Protein AF-A0A443SW50-F1 (afdb_monomer)

InterPro domains:
  IPR003121 SWIB/MDM2 domain [PF02201] (162-217)
  IPR003121 SWIB/MDM2 domain [PS51925] (159-217)
  IPR014876 DEK, C-terminal [PF08766] (12-61)
  IPR014876 DEK, C-terminal [PS51998] (7-62)
  IPR019835 SWIB domain [SM00151] (160-217)
  IPR036885 SWIB/MDM2 domain superfamily [G3DSA:1.10.245.10] (154-217)
  IPR036885 SWIB/MDM2 domain superfamily [SSF47592] (157-217)

Mean predicted aligned error: 22.28 Å

pLDDT: mean 70.69, std 21.78, range [31.55, 95.12]

Secondary structure (DSSP, 8-state):
---------HHHHHHHHHHHHHHS-TTT--HHHHHHHHHHHHTS--TTTHHHHHHHHHHHHHHHHHHHHTT---------------------------HHHHHHHHHHHHHHHHHHHHHTTSS-----------------------------------GGG-EEEPPHHHHHHHS-SEEEHHHHHHHHHHHHHHTT-B-SS-TT-B---HHHHHHH-

Foldseek 3Di:
DDDPDPPPDPVVLLVQLVVCVVPDDPVPDALVVSQVVVCVVVVDRCPVCSVVSRVSNVVVVVVVVVVVVVPDPDDDDDDDDDPPPPPDDDPPDPDPPDPVVVVVVVVVVVVVVVVVVVVVVVPDDDDDDDDDDDDDDDDDDDDDDDDDDDPPPPPPPPLQQDWDADDPLLCVQVVHGIGGPVVSVVSVVVVQVVVVQADPVDNVDGNDDPSVVVVPD

Solvent-accessible surface area (backbone atoms only — not comparable to full-atom values): 14442 Å² total; per-residue (Å²): 134,83,84,76,79,81,73,87,49,70,68,58,53,53,52,51,51,55,56,52,61,71,81,47,59,78,94,70,65,42,62,67,53,54,49,53,51,50,25,66,76,67,73,44,90,54,73,88,45,48,66,58,52,34,56,51,49,54,49,50,54,54,53,51,53,58,66,59,61,77,77,64,91,72,89,84,89,79,91,76,92,76,84,79,81,76,78,82,71,84,87,82,79,80,77,77,91,43,74,69,57,59,51,52,52,52,53,53,54,53,50,52,52,54,50,55,64,60,49,68,81,75,67,88,85,88,82,90,88,89,82,90,79,89,87,89,84,90,88,80,91,79,89,78,90,80,82,90,70,87,78,65,78,78,71,79,79,54,78,72,74,42,68,39,80,51,54,72,63,52,17,67,73,74,73,48,62,64,48,25,64,63,59,54,53,49,52,52,52,53,48,40,58,75,71,60,29,48,37,92,90,45,78,89,43,65,58,72,49,80,69,55,32,67,66,76,101

Radius of gyration: 34.64 Å; Cα contacts (8 Å, |Δi|>4): 83; chains: 1; bounding box: 79×64×106 Å

Nearest PDB structures (foldseek):
  1v31-assembly1_A  TM=8.744E-01  e=9.225E-03  Arabidopsis thaliana
  7y8r-assembly1_P  TM=8.825E-01  e=2.929E-02  Homo sapiens
  6ltj-assembly1_P  TM=8.930E-01  e=4.306E-02  Homo sapiens
  6k15-assembly1_I  TM=8.862E-01  e=1.555E-01  Saccharomyces cerevisiae S288C

Structure (mmCIF, N/CA/C/O backbone):
data_AF-A0A443SW50-F1
#
_entry.id   AF-A0A443SW50-F1
#
loop_
_atom_site.group_PDB
_atom_site.id
_atom_site.type_symbol
_atom_site.label_atom_id
_atom_site.label_alt_id
_atom_site.label_comp_id
_atom_site.label_asym_id
_atom_site.label_entity_id
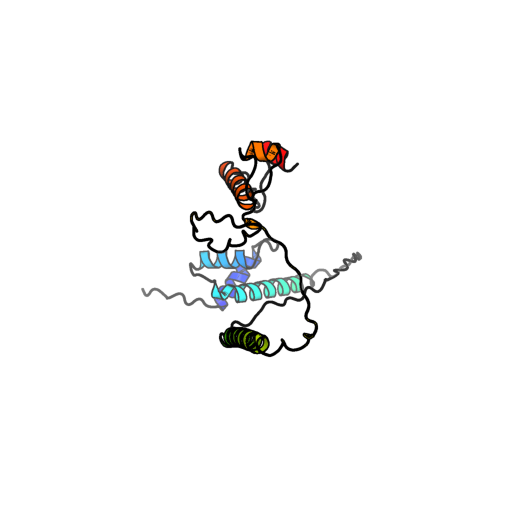_atom_site.label_seq_id
_atom_site.pdbx_PDB_ins_code
_atom_site.Cartn_x
_atom_site.Cartn_y
_atom_site.Cartn_z
_atom_site.occupancy
_atom_site.B_iso_or_equiv
_atom_site.auth_seq_id
_atom_site.auth_comp_id
_atom_site.auth_asym_id
_atom_site.auth_atom_id
_atom_site.pdbx_PDB_model_num
ATOM 1 N N . MET A 1 1 ? 13.356 -18.456 -42.673 1.00 34.97 1 MET A N 1
ATOM 2 C CA . MET A 1 1 ? 14.130 -17.551 -41.798 1.00 34.97 1 MET A CA 1
ATOM 3 C C . MET A 1 1 ? 13.832 -17.981 -40.372 1.00 34.97 1 MET A C 1
ATOM 5 O O . MET A 1 1 ? 12.696 -17.845 -39.943 1.00 34.97 1 MET A O 1
ATOM 9 N N . ALA A 1 2 ? 14.767 -18.689 -39.738 1.00 34.56 2 ALA A N 1
ATOM 10 C CA . ALA A 1 2 ? 14.547 -19.351 -38.455 1.00 34.56 2 ALA A CA 1
ATOM 11 C C . ALA A 1 2 ? 14.434 -18.313 -37.330 1.00 34.56 2 ALA A C 1
ATOM 13 O O . ALA A 1 2 ? 15.294 -17.444 -37.212 1.00 34.56 2 ALA A O 1
ATOM 14 N N . ALA A 1 3 ? 13.371 -18.405 -36.531 1.00 42.16 3 ALA A N 1
ATOM 15 C CA . ALA A 1 3 ? 13.217 -17.631 -35.310 1.00 42.16 3 ALA A CA 1
ATOM 16 C C . ALA A 1 3 ? 14.296 -18.080 -34.316 1.00 42.16 3 ALA A C 1
ATOM 18 O O . ALA A 1 3 ? 14.255 -19.204 -33.811 1.00 42.16 3 ALA A O 1
ATOM 19 N N . ALA A 1 4 ? 15.290 -17.220 -34.095 1.00 47.81 4 ALA A N 1
ATOM 20 C CA . ALA A 1 4 ? 16.281 -17.406 -33.052 1.00 47.81 4 ALA A CA 1
ATOM 21 C C . ALA A 1 4 ? 15.548 -17.408 -31.707 1.00 47.81 4 ALA A C 1
ATOM 23 O O . ALA A 1 4 ? 14.947 -16.411 -31.310 1.00 47.81 4 ALA A O 1
ATOM 24 N N . ARG A 1 5 ? 15.556 -18.558 -31.032 1.00 52.44 5 ARG A N 1
ATOM 25 C CA . ARG A 1 5 ? 15.215 -18.637 -29.615 1.00 52.44 5 ARG A CA 1
ATOM 26 C C . ARG A 1 5 ? 16.206 -17.736 -28.881 1.00 52.44 5 ARG A C 1
ATOM 28 O O . ARG A 1 5 ? 17.401 -18.006 -28.906 1.00 52.44 5 ARG A O 1
ATOM 35 N N . SER A 1 6 ? 15.707 -16.654 -28.298 1.00 60.84 6 SER A N 1
ATOM 36 C CA . SER A 1 6 ? 16.460 -15.750 -27.438 1.00 60.84 6 SER A CA 1
ATOM 37 C C . SER A 1 6 ? 16.820 -16.485 -26.148 1.00 60.84 6 SER A C 1
ATOM 39 O O . SER A 1 6 ? 16.080 -16.458 -25.164 1.00 60.84 6 SER A O 1
ATOM 41 N N . GLU A 1 7 ? 17.931 -17.211 -26.172 1.00 66.50 7 GLU A N 1
ATOM 42 C CA . GLU A 1 7 ? 18.613 -17.610 -24.949 1.00 66.50 7 GLU A CA 1
ATOM 43 C C . GLU A 1 7 ? 19.127 -16.330 -24.293 1.00 66.50 7 GLU A C 1
ATOM 45 O O . GLU A 1 7 ? 19.892 -15.572 -24.885 1.00 66.50 7 GLU A O 1
ATOM 50 N N . VAL A 1 8 ? 18.624 -16.044 -23.096 1.00 66.50 8 VAL A N 1
ATOM 51 C CA . VAL A 1 8 ? 18.979 -14.842 -22.349 1.00 66.50 8 VAL A CA 1
ATOM 52 C C . VAL A 1 8 ? 20.446 -14.950 -21.936 1.00 66.50 8 VAL A C 1
ATOM 54 O O . VAL A 1 8 ? 20.793 -15.699 -21.020 1.00 66.50 8 VAL A O 1
ATOM 57 N N . ASN A 1 9 ? 21.317 -14.211 -22.619 1.00 77.19 9 ASN A N 1
ATOM 58 C CA . ASN A 1 9 ? 22.742 -14.191 -22.319 1.00 77.19 9 ASN A CA 1
ATOM 59 C C . ASN A 1 9 ? 23.015 -13.245 -21.144 1.00 77.19 9 ASN A C 1
ATOM 61 O O . ASN A 1 9 ? 22.619 -12.080 -21.153 1.00 77.19 9 ASN A O 1
ATOM 65 N N . LEU A 1 10 ? 23.725 -13.732 -20.123 1.00 76.38 10 LEU A N 1
ATOM 66 C CA . LEU A 1 10 ? 24.047 -12.942 -18.927 1.00 76.38 10 LEU A CA 1
ATOM 67 C C . LEU A 1 10 ? 24.866 -11.685 -19.270 1.00 76.38 10 LEU A C 1
ATOM 69 O O . LEU A 1 10 ? 24.652 -10.625 -18.694 1.00 76.38 10 LEU A O 1
ATOM 73 N N . THR A 1 11 ? 25.749 -11.798 -20.259 1.00 82.62 11 THR A N 1
ATOM 74 C CA . THR A 1 11 ? 26.568 -10.697 -20.780 1.00 82.62 11 THR A CA 1
ATOM 75 C C . THR A 1 11 ? 25.734 -9.613 -21.464 1.00 82.62 11 THR A C 1
ATOM 77 O O . THR A 1 11 ? 26.063 -8.434 -21.373 1.00 82.62 11 THR A O 1
ATOM 80 N N . GLU A 1 12 ? 24.641 -9.994 -22.125 1.00 84.12 12 GLU A N 1
ATOM 81 C CA . GLU A 1 12 ? 23.710 -9.061 -22.765 1.00 84.12 12 GLU A CA 1
ATOM 82 C C . GLU A 1 12 ? 22.914 -8.283 -21.709 1.00 84.12 12 GLU A C 1
ATOM 84 O O . GLU A 1 12 ? 22.780 -7.064 -21.809 1.00 84.12 12 GLU A O 1
ATOM 89 N N . ILE A 1 13 ? 22.493 -8.958 -20.631 1.00 84.25 13 ILE A N 1
ATOM 90 C CA . ILE A 1 13 ? 21.886 -8.304 -19.463 1.00 84.25 13 ILE A CA 1
ATOM 91 C C . ILE A 1 13 ? 22.865 -7.299 -18.837 1.00 84.25 13 ILE A C 1
ATOM 93 O O . ILE A 1 13 ? 22.483 -6.168 -18.551 1.00 84.25 13 ILE A O 1
ATOM 97 N N . GLU A 1 14 ? 24.129 -7.680 -18.640 1.00 84.31 14 GLU A N 1
ATOM 98 C CA . GLU A 1 14 ? 25.156 -6.799 -18.067 1.00 84.31 14 GLU A CA 1
ATOM 99 C C . GLU A 1 14 ? 25.400 -5.543 -18.912 1.00 84.31 14 GLU A C 1
ATOM 101 O O . GLU A 1 14 ? 25.499 -4.441 -18.368 1.00 84.31 14 GLU A O 1
ATOM 106 N N . GLN A 1 15 ? 25.476 -5.687 -20.237 1.00 86.44 15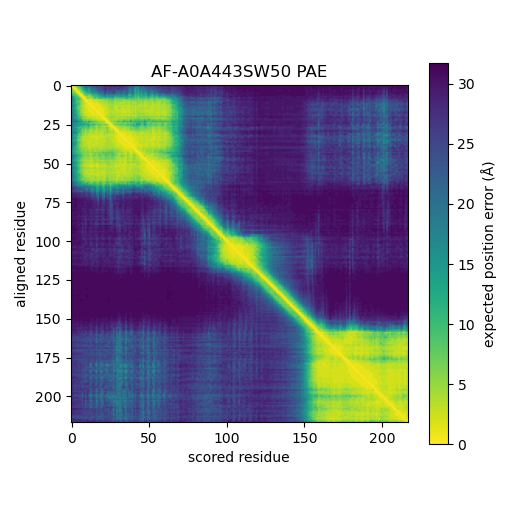 GLN A N 1
ATOM 107 C CA . GLN A 1 15 ? 25.651 -4.556 -21.151 1.00 86.44 15 GLN A CA 1
ATOM 108 C C . GLN A 1 15 ? 24.455 -3.604 -21.102 1.00 86.44 15 GLN A C 1
ATOM 110 O O . GLN A 1 15 ? 24.642 -2.395 -20.973 1.00 86.44 15 GLN A O 1
ATOM 115 N N . ARG A 1 16 ? 23.232 -4.142 -21.107 1.00 85.06 16 ARG A N 1
ATOM 116 C CA . ARG A 1 16 ? 22.012 -3.334 -21.017 1.00 85.06 16 ARG A CA 1
ATOM 117 C C . ARG A 1 16 ? 21.863 -2.626 -19.678 1.00 85.06 16 ARG A C 1
ATOM 119 O O . ARG A 1 16 ? 21.471 -1.465 -19.654 1.00 85.06 16 ARG A O 1
ATOM 126 N N . ILE A 1 17 ? 22.246 -3.264 -18.571 1.00 87.19 17 ILE A N 1
ATOM 127 C CA . ILE A 1 17 ? 22.294 -2.597 -17.260 1.00 87.19 17 ILE A CA 1
ATOM 128 C C . ILE A 1 17 ? 23.253 -1.403 -17.307 1.00 87.19 17 ILE A C 1
ATOM 130 O O . ILE A 1 17 ? 22.897 -0.327 -16.838 1.00 87.19 17 ILE A O 1
ATOM 134 N N . LYS A 1 18 ? 24.441 -1.560 -17.904 1.00 86.25 18 LYS A N 1
ATOM 135 C CA . LYS A 1 18 ? 25.406 -0.458 -18.051 1.00 86.25 18 LYS A CA 1
ATOM 136 C C . LYS A 1 18 ? 24.875 0.680 -18.922 1.00 86.25 18 LYS A C 1
ATOM 138 O O . LYS A 1 18 ? 25.157 1.831 -18.620 1.00 86.25 18 LYS A O 1
ATOM 143 N N . GLU A 1 19 ? 24.137 0.383 -19.987 1.00 86.69 19 GLU A N 1
ATOM 144 C CA . GLU A 1 19 ? 23.484 1.406 -20.818 1.00 86.69 19 GLU A CA 1
ATOM 145 C C . GLU A 1 19 ? 22.403 2.158 -20.032 1.00 86.69 19 GLU A C 1
ATOM 147 O O . GLU A 1 19 ? 22.428 3.384 -19.984 1.00 86.69 19 GLU A O 1
ATOM 152 N N . ILE A 1 20 ? 21.518 1.438 -19.336 1.00 84.94 20 ILE A N 1
ATOM 153 C CA . ILE A 1 20 ? 20.441 2.038 -18.535 1.00 84.94 20 ILE A CA 1
ATOM 154 C C . ILE A 1 20 ? 21.014 2.911 -17.413 1.00 84.94 20 ILE A C 1
ATOM 156 O O . ILE A 1 20 ? 20.512 4.003 -17.174 1.00 84.94 20 ILE A O 1
ATOM 160 N N . LEU A 1 21 ? 22.075 2.462 -16.737 1.00 84.12 21 LEU A N 1
ATOM 161 C CA . LEU A 1 21 ? 22.689 3.204 -15.631 1.00 84.12 21 LEU A CA 1
ATOM 162 C C . LEU A 1 21 ? 23.497 4.437 -16.073 1.00 84.12 21 LEU A C 1
ATOM 164 O O . LEU A 1 21 ? 23.785 5.274 -15.225 1.00 84.12 21 LEU A O 1
ATOM 168 N N . LYS A 1 22 ? 23.852 4.579 -17.359 1.00 82.75 22 LYS A N 1
ATOM 169 C CA . LYS A 1 22 ? 24.524 5.790 -17.874 1.00 82.75 22 LYS A CA 1
ATOM 170 C C . LYS A 1 22 ? 23.573 6.977 -18.006 1.00 82.75 22 LYS A C 1
ATOM 172 O O . LYS A 1 22 ? 23.960 8.096 -17.690 1.00 82.75 22 LYS A O 1
ATOM 177 N N . ASP A 1 23 ? 22.350 6.724 -18.464 1.00 77.06 23 ASP A N 1
ATOM 178 C CA . ASP A 1 23 ? 21.374 7.780 -18.762 1.00 77.06 23 ASP A CA 1
ATOM 179 C C . ASP A 1 23 ? 20.368 8.004 -17.622 1.00 77.06 23 ASP A C 1
ATOM 181 O O . ASP A 1 23 ? 19.625 8.989 -17.619 1.00 77.06 23 ASP A O 1
ATOM 185 N N . ALA A 1 24 ? 20.299 7.085 -16.657 1.00 78.19 24 ALA A N 1
ATOM 186 C CA . ALA A 1 24 ? 19.271 7.099 -15.629 1.00 78.19 24 ALA A CA 1
ATOM 187 C C . ALA A 1 24 ? 19.715 7.774 -14.320 1.00 78.19 24 ALA A C 1
ATOM 189 O O . ALA A 1 24 ? 20.872 7.752 -13.911 1.00 78.19 24 ALA A O 1
ATOM 190 N N . ASN A 1 25 ? 18.744 8.375 -13.631 1.00 80.12 25 ASN A N 1
ATOM 191 C CA . ASN A 1 25 ? 18.961 9.109 -12.390 1.00 80.12 25 ASN A CA 1
ATOM 192 C C . ASN A 1 25 ? 19.222 8.146 -11.209 1.00 80.12 25 ASN A C 1
ATOM 194 O O . ASN A 1 25 ? 18.368 7.312 -10.882 1.00 80.12 25 ASN A O 1
ATOM 198 N N . LEU A 1 26 ? 20.385 8.288 -10.560 1.00 75.81 26 LEU A N 1
ATOM 199 C CA . LEU A 1 26 ? 20.892 7.401 -9.502 1.00 75.81 26 LEU A CA 1
ATOM 200 C C . LEU A 1 26 ? 19.958 7.300 -8.280 1.00 75.81 26 LEU A C 1
ATOM 202 O O . LEU A 1 26 ? 19.827 6.233 -7.690 1.00 75.81 26 LEU A O 1
ATOM 206 N N . GLU A 1 27 ? 19.212 8.362 -7.957 1.00 73.88 27 GLU A N 1
ATOM 207 C CA . GLU A 1 27 ? 18.259 8.368 -6.834 1.00 73.88 27 GLU A CA 1
ATOM 208 C C . GLU A 1 27 ? 17.001 7.525 -7.111 1.00 73.88 27 GLU A C 1
ATOM 210 O O . GLU A 1 27 ? 16.282 7.124 -6.195 1.00 73.88 27 GLU A O 1
ATOM 215 N N . THR A 1 28 ? 16.715 7.238 -8.385 1.00 77.00 28 THR A N 1
ATOM 216 C CA . THR A 1 28 ? 15.480 6.556 -8.821 1.00 77.00 28 THR A CA 1
ATOM 217 C C . THR A 1 28 ? 15.720 5.161 -9.413 1.00 77.00 28 THR A C 1
ATOM 219 O O . THR A 1 28 ? 14.781 4.369 -9.580 1.00 77.00 28 THR A O 1
ATOM 222 N N . THR A 1 29 ? 16.975 4.819 -9.711 1.00 81.56 29 THR A N 1
ATOM 223 C CA . THR A 1 29 ? 17.386 3.556 -10.341 1.00 81.56 29 THR A CA 1
ATOM 224 C C . THR A 1 29 ? 17.556 2.443 -9.314 1.00 81.56 29 THR A C 1
ATOM 226 O O . THR A 1 29 ? 18.642 2.029 -8.933 1.00 81.56 29 THR A O 1
ATOM 229 N N . THR A 1 30 ? 16.433 1.889 -8.868 1.00 84.56 30 THR A N 1
ATOM 230 C CA . THR A 1 30 ? 16.447 0.681 -8.033 1.00 84.56 30 THR A CA 1
ATOM 231 C C . THR A 1 30 ? 16.592 -0.583 -8.886 1.00 84.56 30 THR A C 1
ATOM 233 O O . THR A 1 30 ? 16.101 -0.653 -10.013 1.00 84.56 30 THR A O 1
ATOM 236 N N . ALA A 1 31 ? 17.132 -1.668 -8.320 1.00 85.19 31 ALA A N 1
ATOM 237 C CA . ALA A 1 31 ? 17.203 -2.967 -9.009 1.00 85.19 31 ALA A CA 1
ATOM 238 C C . ALA A 1 31 ? 15.842 -3.457 -9.552 1.00 85.19 31 ALA A C 1
ATOM 240 O O . ALA A 1 31 ? 15.766 -4.219 -10.515 1.00 85.19 31 ALA A O 1
ATOM 241 N N . LYS A 1 32 ? 14.738 -2.997 -8.948 1.00 86.56 32 LYS A N 1
ATOM 242 C CA . LYS A 1 32 ? 13.373 -3.307 -9.378 1.00 86.56 32 LYS A CA 1
ATOM 243 C C . LYS A 1 32 ? 12.959 -2.546 -10.639 1.00 86.56 32 LYS A C 1
ATOM 245 O O . LYS A 1 32 ? 12.247 -3.125 -11.456 1.00 86.56 32 LYS A O 1
ATOM 250 N N . THR A 1 33 ? 13.338 -1.276 -10.779 1.00 88.31 33 THR A N 1
ATOM 251 C CA . THR A 1 33 ? 13.006 -0.476 -11.969 1.00 88.31 33 THR A CA 1
ATOM 252 C C . THR A 1 33 ? 13.832 -0.936 -13.162 1.00 88.31 33 THR A C 1
ATOM 254 O O . THR A 1 33 ? 13.254 -1.194 -14.213 1.00 88.31 33 THR A O 1
ATOM 257 N N . VAL A 1 34 ? 15.127 -1.199 -12.956 1.00 88.12 34 VAL A N 1
ATOM 258 C CA . VAL A 1 34 ? 16.025 -1.731 -13.995 1.00 88.12 34 VAL A CA 1
ATOM 259 C C . VAL A 1 34 ? 15.564 -3.106 -14.487 1.00 88.12 34 VAL A C 1
ATOM 261 O O . VAL A 1 34 ? 15.426 -3.311 -15.687 1.00 88.12 34 VAL A O 1
ATOM 264 N N . ARG A 1 35 ? 15.217 -4.040 -13.586 1.00 88.38 35 ARG A N 1
ATOM 265 C CA . ARG A 1 35 ? 14.685 -5.354 -13.993 1.00 88.38 35 ARG A CA 1
ATOM 266 C C . ARG A 1 35 ? 13.413 -5.225 -14.834 1.00 88.38 35 ARG A C 1
ATOM 268 O O . ARG A 1 35 ? 13.309 -5.877 -15.863 1.00 88.38 35 ARG A O 1
ATOM 275 N N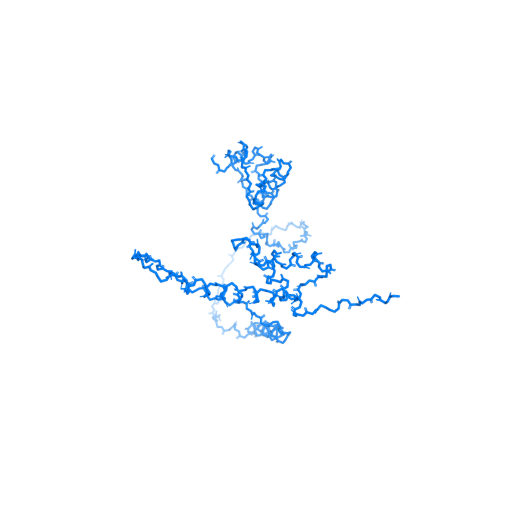 . LYS A 1 36 ? 12.458 -4.393 -14.408 1.00 88.81 36 LYS A N 1
ATOM 276 C CA . LYS A 1 36 ? 11.202 -4.190 -15.148 1.00 88.81 36 LYS A CA 1
ATOM 277 C C . LYS A 1 36 ? 11.435 -3.590 -16.530 1.00 88.81 36 LYS A C 1
ATOM 279 O O . LYS A 1 36 ? 10.737 -3.952 -17.467 1.00 88.81 36 LYS A O 1
ATOM 284 N N . GLN A 1 37 ? 12.389 -2.673 -16.647 1.00 87.69 37 GLN A N 1
ATOM 285 C CA . GLN A 1 37 ? 12.748 -2.072 -17.924 1.00 87.69 37 GLN A CA 1
ATOM 286 C C . GLN A 1 37 ? 13.365 -3.112 -18.870 1.00 87.69 37 GLN A C 1
ATOM 288 O O . GLN A 1 37 ? 12.934 -3.219 -20.014 1.00 87.69 37 GLN A O 1
ATOM 293 N N . LEU A 1 38 ? 14.252 -3.971 -18.359 1.00 87.44 38 LEU A N 1
ATOM 294 C CA . LEU A 1 38 ? 14.817 -5.094 -19.116 1.00 87.44 38 LEU A CA 1
ATOM 295 C C . LEU A 1 38 ? 13.761 -6.135 -19.528 1.00 87.44 38 LEU A C 1
ATOM 297 O O . LEU A 1 38 ? 13.834 -6.668 -20.631 1.00 87.44 38 LEU A O 1
ATOM 301 N N . GLU A 1 39 ? 12.766 -6.412 -18.677 1.00 88.44 39 GLU A N 1
ATOM 302 C CA . GLU A 1 39 ? 11.646 -7.317 -19.002 1.00 88.44 39 GLU A CA 1
ATOM 303 C C . GLU A 1 39 ? 10.802 -6.776 -20.167 1.00 88.44 39 GLU A C 1
ATOM 305 O O . GLU A 1 39 ? 10.372 -7.548 -21.021 1.00 88.44 39 GLU A O 1
ATOM 310 N N . ILE A 1 40 ? 10.602 -5.455 -20.234 1.00 87.62 40 ILE A N 1
ATOM 311 C CA . ILE A 1 40 ? 9.877 -4.794 -21.330 1.00 87.62 40 ILE A CA 1
ATOM 312 C C . ILE A 1 40 ? 10.698 -4.818 -22.624 1.00 87.62 40 ILE A C 1
ATOM 314 O O . ILE A 1 40 ? 10.156 -5.095 -23.691 1.00 87.62 40 ILE A O 1
ATOM 318 N N . GLU A 1 41 ? 11.997 -4.530 -22.544 1.00 83.62 41 GLU A N 1
ATOM 319 C CA . GLU A 1 41 ? 12.875 -4.472 -23.719 1.00 83.62 41 GLU A CA 1
ATOM 320 C C . GLU A 1 41 ? 13.117 -5.852 -24.341 1.00 83.62 41 GLU A C 1
ATOM 322 O O . GLU A 1 41 ? 13.110 -5.989 -25.565 1.00 83.62 41 GLU A O 1
ATOM 327 N N . LEU A 1 42 ? 13.300 -6.881 -23.509 1.00 82.19 42 LEU A N 1
ATOM 328 C CA . LEU A 1 42 ? 13.581 -8.245 -23.962 1.00 82.19 42 LEU A CA 1
ATOM 329 C C . LEU A 1 42 ? 12.315 -9.098 -24.122 1.00 82.19 42 LEU A C 1
ATOM 331 O O . LEU A 1 42 ? 12.395 -10.178 -24.700 1.00 82.19 42 LEU A O 1
ATOM 335 N N . ASN A 1 43 ? 11.153 -8.633 -23.643 1.00 81.62 43 ASN A N 1
ATOM 336 C CA . ASN A 1 43 ? 9.899 -9.400 -23.577 1.00 81.62 43 ASN A CA 1
ATOM 337 C C . ASN A 1 43 ? 10.064 -10.782 -22.909 1.00 81.62 43 ASN A C 1
ATOM 339 O O . ASN A 1 43 ? 9.410 -11.754 -23.293 1.00 81.62 43 ASN A O 1
ATOM 343 N N . VAL A 1 44 ? 10.951 -10.879 -21.913 1.00 81.94 44 VAL A N 1
ATOM 344 C CA . VAL A 1 44 ? 11.230 -12.106 -21.153 1.00 81.94 44 VAL A CA 1
ATOM 345 C C . VAL A 1 44 ? 11.229 -11.795 -19.663 1.00 81.94 44 VAL A C 1
ATOM 347 O O . VAL A 1 44 ? 11.829 -10.814 -19.226 1.00 81.94 44 VAL A O 1
ATOM 350 N N . ASP A 1 45 ? 10.595 -12.664 -18.876 1.00 84.69 45 ASP A N 1
ATOM 351 C CA . ASP A 1 45 ? 10.567 -12.555 -17.420 1.00 84.69 45 ASP A CA 1
ATOM 352 C C . ASP A 1 45 ? 11.955 -12.837 -16.818 1.00 84.69 45 ASP A C 1
ATOM 354 O O . ASP A 1 45 ? 12.507 -13.930 -16.935 1.00 84.69 45 ASP A O 1
ATOM 358 N N . LEU A 1 46 ? 12.513 -11.855 -16.107 1.00 83.56 46 LEU A N 1
ATOM 359 C CA . LEU A 1 46 ? 13.861 -11.898 -15.519 1.00 83.56 46 LEU A CA 1
ATOM 360 C C . LEU A 1 46 ? 13.806 -12.133 -14.003 1.00 83.56 46 LEU A C 1
ATOM 362 O O . LEU A 1 46 ? 14.661 -11.674 -13.236 1.00 83.56 46 LEU A O 1
ATOM 366 N N . ILE A 1 47 ? 12.771 -12.839 -13.541 1.00 83.25 47 ILE A N 1
ATOM 367 C CA . ILE A 1 47 ? 12.491 -13.004 -12.113 1.00 83.25 47 ILE A CA 1
ATOM 368 C C . ILE A 1 47 ? 13.605 -13.748 -11.378 1.00 83.25 47 ILE A C 1
ATOM 370 O O . ILE A 1 47 ? 14.020 -13.307 -10.302 1.00 83.25 47 ILE A O 1
ATOM 374 N N . ASP A 1 48 ? 14.163 -14.774 -12.014 1.00 86.25 48 ASP A N 1
ATOM 375 C CA . ASP A 1 48 ? 15.248 -15.595 -11.474 1.00 86.25 48 ASP A CA 1
ATOM 376 C C . ASP A 1 48 ? 16.588 -14.847 -11.462 1.00 86.25 48 ASP A C 1
ATOM 378 O O . ASP A 1 48 ? 17.449 -15.075 -10.608 1.00 86.25 48 ASP A O 1
ATOM 382 N N . TYR A 1 49 ? 16.746 -13.871 -12.359 1.00 84.00 49 TYR A N 1
ATOM 383 C CA . TYR A 1 49 ? 17.941 -13.037 -12.463 1.00 84.00 49 TYR A CA 1
ATOM 384 C C . TYR A 1 49 ? 17.894 -11.810 -11.546 1.00 84.00 49 TYR A C 1
ATOM 386 O O . TYR A 1 49 ? 18.889 -11.101 -11.446 1.00 84.00 49 TYR A O 1
ATOM 394 N N . LYS A 1 50 ? 16.804 -11.582 -10.796 1.00 85.44 50 LYS A N 1
ATOM 395 C CA . LYS A 1 50 ? 16.640 -10.420 -9.899 1.00 85.44 50 LYS A CA 1
ATOM 396 C C . LYS A 1 50 ? 17.825 -10.211 -8.949 1.00 85.44 50 LYS A C 1
ATOM 398 O O . LYS A 1 50 ? 18.275 -9.082 -8.785 1.00 85.44 50 LYS A O 1
ATOM 403 N N . LYS A 1 51 ? 18.311 -11.281 -8.309 1.00 88.25 51 LYS A N 1
ATOM 404 C CA . LYS A 1 51 ? 19.451 -11.199 -7.378 1.00 88.25 51 LYS A CA 1
ATOM 405 C C . LYS A 1 51 ? 20.744 -10.844 -8.115 1.00 88.25 51 LYS A C 1
ATOM 407 O O . LYS A 1 51 ? 21.475 -9.977 -7.661 1.00 88.25 51 LYS A O 1
ATOM 412 N N . LYS A 1 52 ? 20.974 -11.464 -9.277 1.00 86.38 52 LYS A N 1
ATOM 413 C CA . LYS A 1 52 ? 22.155 -11.217 -10.119 1.00 86.38 52 LYS A CA 1
ATOM 414 C C . LYS A 1 52 ? 22.177 -9.778 -10.639 1.00 86.38 52 LYS A C 1
ATOM 416 O O . LYS A 1 52 ? 23.191 -9.110 -10.509 1.00 86.38 52 LYS A O 1
ATOM 421 N N . ILE A 1 53 ? 21.042 -9.288 -11.142 1.00 87.88 53 ILE A N 1
ATOM 422 C CA . ILE A 1 53 ? 20.860 -7.903 -11.600 1.00 87.88 53 ILE A CA 1
ATOM 423 C C . ILE A 1 53 ? 21.147 -6.922 -10.456 1.00 87.88 53 ILE A C 1
ATOM 425 O O . ILE A 1 53 ? 21.884 -5.967 -10.658 1.00 87.88 53 ILE A O 1
ATOM 429 N N . GLY A 1 54 ? 20.629 -7.184 -9.250 1.00 88.12 54 GLY A N 1
ATOM 430 C CA . GLY A 1 54 ? 20.919 -6.368 -8.065 1.00 88.12 54 GLY A CA 1
ATOM 431 C C . GLY A 1 54 ? 22.414 -6.289 -7.748 1.00 88.12 54 GLY A C 1
ATOM 432 O O . GLY A 1 54 ? 22.950 -5.192 -7.664 1.00 88.12 54 GLY A O 1
ATOM 433 N N . SER A 1 55 ? 23.102 -7.433 -7.677 1.00 89.75 55 SER A N 1
ATOM 434 C CA . SER A 1 55 ? 24.549 -7.470 -7.412 1.00 89.75 55 SER A CA 1
ATOM 435 C C . SER A 1 55 ? 25.379 -6.770 -8.492 1.00 89.75 55 SER A C 1
ATOM 437 O O . SER A 1 55 ? 26.387 -6.146 -8.178 1.00 89.75 55 SER A O 1
ATOM 439 N N . ILE A 1 56 ? 24.968 -6.859 -9.761 1.00 86.81 56 ILE A N 1
ATOM 440 C CA . ILE A 1 56 ? 25.634 -6.167 -10.873 1.00 86.81 56 ILE A CA 1
ATOM 441 C C . ILE A 1 56 ? 25.442 -4.650 -10.754 1.00 86.81 56 ILE A C 1
ATOM 443 O O . ILE A 1 56 ? 26.403 -3.908 -10.924 1.00 86.81 56 ILE A O 1
ATOM 447 N N . ILE A 1 57 ? 24.230 -4.190 -10.434 1.00 87.38 57 ILE A N 1
ATOM 448 C CA . ILE A 1 57 ? 23.934 -2.763 -10.245 1.00 87.38 57 ILE A CA 1
ATOM 449 C C . ILE A 1 57 ? 24.730 -2.202 -9.064 1.00 87.38 57 ILE A C 1
ATOM 451 O O . ILE A 1 57 ? 25.406 -1.196 -9.227 1.00 87.38 57 ILE A O 1
ATOM 455 N N . GLU A 1 58 ? 24.703 -2.869 -7.909 1.00 84.69 58 GLU A N 1
ATOM 456 C CA . GLU A 1 58 ? 25.464 -2.456 -6.720 1.00 84.69 58 GLU A CA 1
ATOM 457 C C . GLU A 1 58 ? 26.965 -2.378 -7.015 1.00 84.69 58 GLU A C 1
ATOM 459 O O . GLU A 1 58 ? 27.620 -1.405 -6.656 1.00 84.69 58 GLU A O 1
ATOM 464 N N . ARG A 1 59 ? 27.505 -3.364 -7.741 1.00 87.56 59 ARG A N 1
ATOM 465 C CA . ARG A 1 59 ? 28.905 -3.350 -8.167 1.00 87.56 59 ARG A CA 1
ATOM 466 C C . ARG A 1 59 ? 29.226 -2.164 -9.080 1.00 87.56 59 ARG A C 1
ATOM 468 O O . ARG A 1 59 ? 30.243 -1.522 -8.868 1.00 87.56 59 ARG A O 1
ATOM 475 N N . ILE A 1 60 ? 28.388 -1.884 -10.079 1.00 82.31 60 ILE A N 1
ATOM 476 C CA . ILE A 1 60 ? 28.614 -0.786 -11.034 1.00 82.31 60 ILE A CA 1
ATOM 477 C C . ILE A 1 60 ? 28.501 0.575 -10.344 1.00 82.31 60 ILE A C 1
ATOM 479 O O . ILE A 1 60 ? 29.295 1.460 -10.631 1.00 82.31 60 ILE A O 1
ATOM 483 N N . ILE A 1 61 ? 27.536 0.750 -9.438 1.00 82.75 61 ILE A N 1
ATOM 484 C CA . ILE A 1 61 ? 27.393 1.996 -8.676 1.00 82.75 61 ILE A CA 1
ATOM 485 C C . ILE A 1 61 ? 28.637 2.220 -7.809 1.00 82.75 61 ILE A C 1
ATOM 487 O O . ILE A 1 61 ? 29.217 3.298 -7.874 1.00 82.75 61 ILE A O 1
ATOM 491 N N . ASN A 1 62 ? 29.109 1.188 -7.103 1.00 81.44 62 ASN A N 1
ATOM 492 C CA . ASN A 1 62 ? 30.325 1.279 -6.292 1.00 81.44 62 ASN A CA 1
ATOM 493 C C . ASN A 1 62 ? 31.587 1.533 -7.146 1.00 81.44 62 ASN A C 1
ATOM 495 O O . ASN A 1 62 ? 32.440 2.321 -6.756 1.00 81.44 62 ASN A O 1
ATOM 499 N N . GLU A 1 63 ? 31.714 0.896 -8.320 1.00 75.81 63 GLU A N 1
ATOM 500 C CA . GLU A 1 63 ? 32.834 1.136 -9.251 1.00 75.81 63 GLU A CA 1
ATOM 501 C C . GLU A 1 63 ? 32.794 2.568 -9.833 1.00 75.81 63 GLU A C 1
ATOM 503 O O . GLU A 1 63 ? 33.834 3.216 -9.948 1.00 75.81 63 GLU A O 1
ATOM 508 N N . ASN A 1 64 ? 31.606 3.103 -10.137 1.00 66.00 64 ASN A N 1
ATOM 509 C CA . ASN A 1 64 ? 31.436 4.480 -10.617 1.00 66.00 64 ASN A CA 1
ATOM 510 C C . ASN A 1 64 ? 31.684 5.532 -9.516 1.00 66.00 64 ASN A C 1
ATOM 512 O O . ASN A 1 64 ? 32.138 6.641 -9.812 1.00 66.00 64 ASN A O 1
ATOM 516 N N . GLU A 1 65 ? 31.394 5.213 -8.251 1.00 61.62 65 GLU A N 1
ATOM 517 C CA . GLU A 1 65 ? 31.743 6.068 -7.111 1.00 61.62 65 GLU A CA 1
ATOM 518 C C . GLU A 1 65 ? 33.266 6.181 -6.947 1.00 61.62 65 GLU A C 1
ATOM 520 O O . GLU A 1 65 ? 33.761 7.278 -6.698 1.00 61.62 65 GLU A O 1
ATOM 525 N N . GLU A 1 66 ? 34.036 5.113 -7.188 1.00 53.53 66 GLU A N 1
ATOM 526 C CA . GLU A 1 66 ? 35.504 5.185 -7.131 1.00 53.53 66 GLU A CA 1
ATOM 527 C C . GLU A 1 66 ? 36.131 5.963 -8.305 1.00 53.53 66 GLU A C 1
ATOM 529 O O . GLU A 1 66 ? 37.089 6.711 -8.091 1.00 53.53 66 GLU A O 1
ATOM 534 N N . GLU A 1 67 ? 35.563 5.903 -9.517 1.00 52.44 67 GLU A N 1
ATOM 535 C CA . GLU A 1 67 ? 35.991 6.772 -10.636 1.00 52.44 67 GLU A CA 1
ATOM 536 C C . GLU A 1 67 ? 35.652 8.259 -10.411 1.00 52.44 67 GLU A C 1
ATOM 538 O O . GLU A 1 67 ? 36.266 9.146 -11.012 1.00 52.44 67 GLU A O 1
ATOM 543 N N . SER A 1 68 ? 34.713 8.558 -9.510 1.00 45.53 68 SER A N 1
ATOM 544 C CA . SER A 1 68 ? 34.337 9.933 -9.163 1.00 45.53 68 SER A CA 1
ATOM 545 C C . SER A 1 68 ? 35.282 10.573 -8.135 1.00 45.53 68 SER A C 1
ATOM 547 O O . SER A 1 68 ? 35.320 11.797 -8.025 1.00 45.53 68 SER A O 1
ATOM 549 N N . ILE A 1 69 ? 36.097 9.783 -7.421 1.00 46.44 69 ILE A N 1
ATOM 550 C CA . ILE A 1 69 ? 37.014 10.285 -6.379 1.00 46.44 69 ILE A CA 1
ATOM 551 C C . ILE A 1 69 ? 38.391 10.668 -6.960 1.00 46.44 69 ILE A C 1
ATOM 553 O O . ILE A 1 69 ? 39.119 11.458 -6.359 1.00 46.44 69 ILE A O 1
ATOM 557 N N . SER A 1 70 ? 38.761 10.207 -8.162 1.00 42.91 70 SER A N 1
ATOM 558 C CA . SER A 1 70 ? 40.067 10.544 -8.760 1.00 42.91 70 SER A CA 1
ATOM 559 C C . SER A 1 70 ? 40.127 11.904 -9.471 1.00 42.91 70 SER A C 1
ATOM 561 O O . SER A 1 70 ? 41.205 12.289 -9.919 1.00 42.91 70 SER A O 1
ATOM 563 N N . ASN A 1 71 ? 39.011 12.639 -9.583 1.00 49.25 71 ASN A N 1
ATOM 564 C CA . ASN A 1 71 ? 38.944 13.913 -10.319 1.00 49.25 71 ASN A CA 1
ATOM 565 C C . ASN A 1 71 ? 38.667 15.159 -9.460 1.00 49.25 71 ASN A C 1
ATOM 567 O O . ASN A 1 71 ? 38.492 16.244 -10.011 1.00 49.25 71 ASN A O 1
ATOM 571 N N . THR A 1 72 ? 38.703 15.060 -8.131 1.00 40.31 72 THR A N 1
ATOM 572 C CA . THR A 1 72 ? 38.693 16.244 -7.255 1.00 40.31 72 THR A CA 1
ATOM 573 C C . THR A 1 72 ? 39.811 16.158 -6.226 1.00 40.31 72 THR A C 1
ATOM 575 O O . THR A 1 72 ? 39.585 15.943 -5.038 1.00 40.31 72 THR A O 1
ATOM 578 N N . ALA A 1 73 ? 41.042 16.337 -6.700 1.00 50.25 73 ALA A N 1
ATOM 579 C CA . ALA A 1 73 ? 42.113 16.857 -5.867 1.00 50.25 73 ALA A CA 1
ATOM 580 C C . ALA A 1 73 ? 42.052 18.388 -5.928 1.00 50.25 73 ALA A C 1
ATOM 582 O O . ALA A 1 73 ? 42.680 18.976 -6.794 1.00 50.25 73 ALA A O 1
ATOM 583 N N . ASP A 1 74 ? 41.251 19.008 -5.065 1.00 41.53 74 ASP A N 1
ATOM 584 C CA . ASP A 1 74 ? 41.571 20.297 -4.437 1.00 41.53 74 ASP A CA 1
ATOM 585 C C . ASP A 1 74 ? 40.543 20.560 -3.328 1.00 41.53 74 ASP A C 1
ATOM 587 O O . ASP A 1 74 ? 39.335 20.462 -3.537 1.00 41.53 74 ASP A O 1
ATOM 591 N N . GLY A 1 75 ? 41.057 20.726 -2.110 1.00 44.44 75 GLY A N 1
ATOM 592 C CA . GLY A 1 75 ? 40.333 20.464 -0.869 1.00 44.44 75 GLY A CA 1
ATOM 593 C C . GLY A 1 75 ? 39.338 21.526 -0.416 1.00 44.44 75 GLY A C 1
ATOM 594 O O . GLY A 1 75 ? 39.382 22.665 -0.859 1.00 44.44 75 GLY A O 1
ATOM 595 N N . ASP A 1 76 ? 38.509 21.145 0.555 1.00 32.66 76 ASP A N 1
ATOM 596 C CA . ASP A 1 76 ? 38.117 22.010 1.667 1.00 32.66 76 ASP A CA 1
ATOM 597 C C . ASP A 1 76 ? 37.537 21.171 2.816 1.00 32.66 76 ASP A C 1
ATOM 599 O O . ASP A 1 76 ? 36.955 20.104 2.620 1.00 32.66 76 ASP A O 1
ATOM 603 N N . ASP A 1 77 ? 37.782 21.674 4.014 1.00 40.16 77 ASP A N 1
ATOM 604 C CA . ASP A 1 77 ? 37.460 21.182 5.346 1.00 40.16 77 ASP A CA 1
ATOM 605 C C . ASP A 1 77 ? 35.944 21.191 5.625 1.00 40.16 77 ASP A C 1
ATOM 607 O O . ASP A 1 77 ? 35.229 22.127 5.276 1.00 40.16 77 ASP A O 1
ATOM 611 N N . GLY A 1 78 ? 35.440 20.150 6.295 1.00 34.56 78 GLY A N 1
ATOM 612 C CA . GLY A 1 78 ? 34.077 20.175 6.814 1.00 34.56 78 GLY A CA 1
ATOM 613 C C . GLY A 1 78 ? 33.637 18.873 7.463 1.00 34.56 78 GLY A C 1
ATOM 614 O O . GLY A 1 78 ? 32.827 18.133 6.911 1.00 34.56 78 GLY A O 1
ATOM 615 N N . SER A 1 79 ? 34.157 18.596 8.659 1.00 45.34 79 SER A N 1
ATOM 616 C CA . SER A 1 79 ? 33.667 17.522 9.523 1.00 45.34 79 SER A CA 1
ATOM 617 C C . SER A 1 79 ? 32.163 17.655 9.790 1.00 45.34 79 SER A C 1
ATOM 619 O O . SER A 1 79 ? 31.711 18.685 10.297 1.00 45.34 79 SER A O 1
ATOM 621 N N . VAL A 1 80 ? 31.402 16.583 9.575 1.00 35.88 80 VAL A N 1
ATOM 622 C CA . VAL A 1 80 ? 30.119 16.403 10.262 1.00 35.88 80 VAL A CA 1
ATOM 623 C C . VAL A 1 80 ? 29.999 14.962 10.736 1.00 35.88 80 VAL A C 1
ATOM 625 O O . VAL A 1 80 ? 29.720 14.037 9.976 1.00 35.88 80 VAL A O 1
ATOM 628 N N . ASP A 1 81 ? 30.248 14.796 12.032 1.00 45.56 81 ASP A N 1
ATOM 629 C CA . ASP A 1 81 ? 29.961 13.606 12.815 1.00 45.56 81 ASP A CA 1
ATOM 630 C C . ASP A 1 81 ? 28.490 13.189 12.669 1.00 45.56 81 ASP A C 1
ATOM 632 O O . ASP A 1 81 ? 27.598 13.780 13.281 1.00 45.56 81 ASP A O 1
ATOM 636 N N . ILE A 1 82 ? 28.227 12.102 11.942 1.00 38.72 82 ILE A N 1
ATOM 637 C CA . ILE A 1 82 ? 26.989 11.336 12.107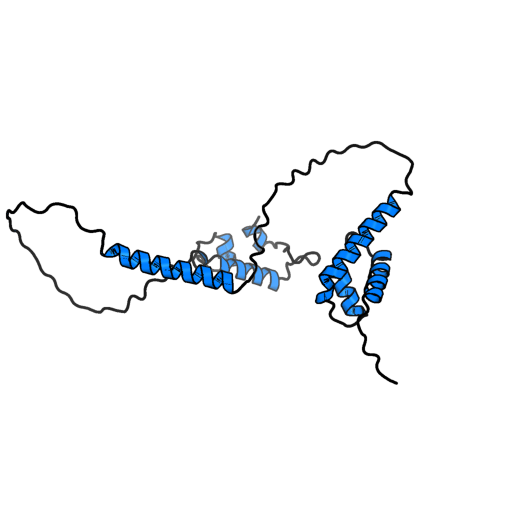 1.00 38.72 82 ILE A CA 1
ATOM 638 C C . ILE A 1 82 ? 27.366 9.970 12.666 1.00 38.72 82 ILE A C 1
ATOM 640 O O . ILE A 1 82 ? 27.669 9.015 11.955 1.00 38.72 82 ILE A O 1
ATOM 644 N N . LYS A 1 83 ? 27.344 9.894 13.998 1.00 39.47 83 LYS A N 1
ATOM 645 C CA . LYS A 1 83 ? 27.369 8.645 14.758 1.00 39.47 83 LYS A CA 1
ATOM 646 C C . LYS A 1 83 ? 26.126 7.828 14.397 1.00 39.47 83 LYS A C 1
ATOM 648 O O . LYS A 1 83 ? 25.068 8.011 14.996 1.00 39.47 83 LYS A O 1
ATOM 653 N N . SER A 1 84 ? 26.242 6.905 13.448 1.00 35.75 84 SER A N 1
ATOM 654 C CA . SER A 1 84 ? 25.239 5.862 13.246 1.00 35.75 84 SER A CA 1
ATOM 655 C C . SER A 1 84 ? 25.382 4.814 14.352 1.00 35.75 84 SER A C 1
ATOM 657 O O . SER A 1 84 ? 26.184 3.883 14.268 1.00 35.75 84 SER A O 1
ATOM 659 N N . ASN A 1 85 ? 24.600 4.999 15.414 1.00 39.41 85 ASN A N 1
ATOM 660 C CA . ASN A 1 85 ? 24.277 3.974 16.395 1.00 39.41 85 ASN A CA 1
ATOM 661 C C . ASN A 1 85 ? 23.484 2.861 15.686 1.00 39.41 85 ASN A C 1
ATOM 663 O O . ASN A 1 85 ? 22.259 2.922 15.594 1.00 39.41 85 ASN A O 1
ATOM 667 N N . VAL A 1 86 ? 24.189 1.881 15.119 1.00 38.62 86 VAL A N 1
ATOM 668 C CA . VAL A 1 86 ? 23.580 0.661 14.582 1.00 38.62 86 VAL A CA 1
ATOM 669 C C . VAL A 1 86 ? 23.200 -0.210 15.775 1.00 38.62 86 VAL A C 1
ATOM 671 O O . VAL A 1 86 ? 23.995 -1.011 16.271 1.00 38.62 86 VAL A O 1
ATOM 674 N N . GLU A 1 87 ? 21.972 -0.028 16.263 1.00 35.38 87 GLU A N 1
ATOM 675 C CA . GLU A 1 87 ? 21.317 -1.034 17.086 1.00 35.38 87 GLU A CA 1
ATOM 676 C C . GLU A 1 87 ? 21.210 -2.325 16.273 1.00 35.38 87 GLU A C 1
ATOM 678 O O . GLU A 1 87 ? 20.476 -2.459 15.295 1.00 35.38 87 GLU A O 1
ATOM 683 N N . LYS A 1 88 ? 22.032 -3.269 16.709 1.00 36.81 88 LYS A N 1
ATOM 684 C CA . LYS A 1 88 ? 22.075 -4.669 16.332 1.00 36.81 88 LYS A CA 1
ATOM 685 C C . LYS A 1 88 ? 20.725 -5.326 16.636 1.00 36.81 88 LYS A C 1
ATOM 687 O O . LYS A 1 88 ? 20.509 -5.806 17.745 1.00 36.81 88 LYS A O 1
ATOM 692 N N . TYR A 1 89 ? 19.844 -5.392 15.643 1.00 31.55 89 TYR A N 1
ATOM 693 C CA . TYR A 1 89 ? 18.711 -6.316 15.665 1.00 31.55 89 TYR A CA 1
ATOM 694 C C . TYR A 1 89 ? 19.197 -7.700 15.208 1.00 31.55 89 TYR A C 1
ATOM 696 O O . TYR A 1 89 ? 19.754 -7.814 14.112 1.00 31.55 89 TYR A O 1
ATOM 704 N N . PRO A 1 90 ? 19.043 -8.759 16.024 1.00 40.22 90 PRO A N 1
ATOM 705 C CA . PRO A 1 90 ? 19.357 -10.111 15.592 1.00 40.22 90 PRO A CA 1
ATOM 706 C C . PRO A 1 90 ? 18.337 -10.533 14.530 1.00 40.22 90 PRO A C 1
ATOM 708 O O . PRO A 1 90 ? 17.149 -10.680 14.808 1.00 40.22 90 PRO A O 1
ATOM 711 N N . ASN A 1 91 ? 18.807 -10.699 13.295 1.00 36.84 91 ASN A N 1
ATOM 712 C CA . ASN A 1 91 ? 18.039 -11.300 12.213 1.00 36.84 91 ASN A CA 1
ATOM 713 C C . ASN A 1 91 ? 18.053 -12.829 12.387 1.00 36.84 91 ASN A C 1
ATOM 715 O O . ASN A 1 91 ? 18.823 -13.529 11.736 1.00 36.84 91 ASN A O 1
ATOM 719 N N . GLU A 1 92 ? 17.241 -13.335 13.314 1.00 44.97 92 GLU A N 1
ATOM 720 C CA . GLU A 1 92 ? 16.848 -14.744 13.366 1.00 44.97 92 GLU A CA 1
ATOM 721 C C . GLU A 1 92 ? 15.483 -14.889 12.692 1.00 44.97 92 GLU A C 1
ATOM 723 O O . GLU A 1 92 ? 14.452 -14.687 13.325 1.00 44.97 92 GLU A O 1
ATOM 728 N N . SER A 1 93 ? 15.467 -15.215 11.399 1.00 41.53 93 SER A N 1
ATOM 729 C CA . SER A 1 93 ? 14.410 -16.044 10.801 1.00 41.53 93 SER A CA 1
ATOM 730 C C . SER A 1 93 ? 14.804 -16.430 9.373 1.00 41.53 93 SER A C 1
ATOM 732 O O . SER A 1 93 ? 14.250 -15.967 8.378 1.00 41.53 93 SER A O 1
ATOM 734 N N . SER A 1 94 ? 15.817 -17.280 9.267 1.00 42.47 94 SER A N 1
ATOM 735 C CA . SER A 1 94 ? 15.912 -18.223 8.156 1.00 42.47 94 SER A CA 1
ATOM 736 C C . SER A 1 94 ? 15.891 -19.609 8.776 1.00 42.47 94 SER A C 1
ATOM 738 O O . SER A 1 94 ? 16.923 -20.266 8.899 1.00 42.47 94 SER A O 1
ATOM 740 N N . GLU A 1 95 ? 14.717 -20.004 9.267 1.00 46.75 95 GLU A N 1
ATOM 741 C CA . GLU A 1 95 ? 14.475 -21.408 9.566 1.00 46.75 95 GLU A CA 1
ATOM 742 C C . GLU A 1 95 ? 14.552 -22.163 8.242 1.00 46.75 95 GLU A C 1
ATOM 744 O O . GLU A 1 95 ? 13.764 -21.949 7.316 1.00 46.75 95 GLU A O 1
ATOM 749 N N . GLU A 1 96 ? 15.591 -22.982 8.133 1.00 46.84 96 GLU A N 1
ATOM 750 C CA . GLU A 1 96 ? 15.727 -23.979 7.092 1.00 46.84 96 GLU A CA 1
ATOM 751 C C . GLU A 1 96 ? 14.494 -24.883 7.134 1.00 46.84 96 GLU A C 1
ATOM 753 O O . GLU A 1 96 ? 14.308 -25.679 8.055 1.00 46.84 96 GLU A O 1
ATOM 758 N N . PHE A 1 97 ? 13.646 -24.746 6.117 1.00 39.31 97 PHE A N 1
ATOM 759 C CA . PHE A 1 97 ? 12.569 -25.677 5.815 1.00 39.31 97 PHE A CA 1
ATOM 760 C C . PHE A 1 97 ? 13.197 -27.029 5.441 1.00 39.31 97 PHE A C 1
ATOM 762 O O . PHE A 1 97 ? 13.452 -27.319 4.273 1.00 39.31 97 PHE A O 1
ATOM 769 N N . SER A 1 98 ? 13.494 -27.848 6.448 1.00 55.28 98 SER A N 1
ATOM 770 C CA . SER A 1 98 ? 13.677 -29.285 6.280 1.00 55.28 98 SER A CA 1
ATOM 771 C C . SER A 1 98 ? 12.485 -29.975 6.930 1.00 55.28 98 SER A C 1
ATOM 773 O O . SER A 1 98 ? 12.167 -29.726 8.092 1.00 55.28 98 SER A O 1
ATOM 775 N N . GLU A 1 99 ? 11.813 -30.843 6.178 1.00 54.41 99 GLU A N 1
ATOM 776 C CA . GLU A 1 99 ? 10.678 -31.649 6.657 1.00 54.41 99 GLU A CA 1
ATOM 777 C C . GLU A 1 99 ? 11.050 -32.453 7.921 1.00 54.41 99 GLU A C 1
ATOM 779 O O . GLU A 1 99 ? 10.219 -32.720 8.786 1.00 54.41 99 GLU A O 1
ATOM 784 N N . GLU A 1 100 ? 12.342 -32.744 8.082 1.00 60.75 100 GLU A N 1
ATOM 785 C CA . GLU A 1 100 ? 12.911 -33.436 9.233 1.00 60.75 100 GLU A CA 1
ATOM 786 C C . GLU A 1 100 ? 12.877 -32.608 10.537 1.00 60.75 100 GLU A C 1
ATOM 788 O O . GLU A 1 100 ? 12.860 -33.179 11.633 1.00 60.75 100 GLU A O 1
ATOM 793 N N . ALA A 1 101 ? 12.869 -31.271 10.455 1.00 71.25 101 ALA A N 1
ATOM 794 C CA . ALA A 1 101 ? 12.768 -30.385 11.617 1.00 71.25 101 ALA A CA 1
ATOM 795 C C . ALA A 1 101 ? 11.327 -30.312 12.153 1.00 71.25 101 ALA A C 1
ATOM 797 O O . ALA A 1 101 ? 11.116 -30.462 13.363 1.00 71.25 101 ALA A O 1
ATOM 798 N N . ASP A 1 102 ? 10.343 -30.190 11.257 1.00 77.56 102 ASP A N 1
ATOM 799 C CA . ASP A 1 102 ? 8.916 -30.238 11.598 1.00 77.56 102 ASP A CA 1
ATOM 800 C C . ASP A 1 102 ? 8.525 -31.607 12.175 1.00 77.56 102 ASP A C 1
ATOM 802 O O . ASP A 1 102 ? 7.816 -31.688 13.184 1.00 77.56 102 ASP A O 1
ATOM 806 N N . GLU A 1 103 ? 9.054 -32.700 11.614 1.00 84.06 103 GLU A N 1
ATOM 807 C CA . GLU A 1 103 ? 8.785 -34.055 12.103 1.00 84.06 103 GLU A CA 1
ATOM 808 C C . GLU A 1 103 ? 9.364 -34.296 13.511 1.00 84.06 103 GLU A C 1
ATOM 810 O O . GLU A 1 103 ? 8.709 -34.897 14.373 1.00 84.06 103 GLU A O 1
ATOM 815 N N . LYS A 1 104 ? 10.560 -33.767 13.809 1.00 85.69 104 LYS A N 1
ATOM 816 C CA . LYS A 1 104 ? 11.160 -33.844 15.155 1.00 85.69 104 LYS A CA 1
ATOM 817 C C . LYS A 1 104 ? 10.363 -33.049 16.184 1.00 85.69 104 LYS A C 1
ATOM 819 O O . LYS A 1 104 ? 10.186 -33.519 17.314 1.00 85.69 104 LYS A O 1
ATOM 824 N N . LEU A 1 105 ? 9.868 -31.869 15.814 1.00 84.38 105 LEU A N 1
ATOM 825 C CA . LEU A 1 105 ? 9.065 -31.037 16.706 1.00 84.38 105 LEU A CA 1
ATOM 826 C C . LEU A 1 105 ? 7.699 -31.683 16.978 1.00 84.38 105 LEU A C 1
ATOM 828 O O . LEU A 1 105 ? 7.285 -31.758 18.139 1.00 84.38 105 LEU A O 1
ATOM 832 N N . ALA A 1 106 ? 7.058 -32.253 15.952 1.00 86.31 106 ALA A N 1
ATOM 833 C CA . ALA A 1 106 ? 5.814 -33.010 16.088 1.00 86.31 106 ALA A CA 1
ATOM 834 C C . ALA A 1 106 ? 5.976 -34.239 17.002 1.00 86.31 106 ALA A C 1
ATOM 836 O O . ALA A 1 106 ? 5.174 -34.449 17.918 1.00 86.31 106 ALA A O 1
ATOM 837 N N . ARG A 1 107 ? 7.057 -35.013 16.829 1.00 89.38 107 ARG A N 1
ATOM 838 C CA . ARG A 1 107 ? 7.350 -36.193 17.660 1.00 89.38 107 ARG A CA 1
ATOM 839 C C . ARG A 1 107 ? 7.578 -35.826 19.129 1.00 89.38 107 ARG A C 1
ATOM 841 O O . ARG A 1 107 ? 7.089 -36.521 20.018 1.00 89.38 107 ARG A O 1
ATOM 848 N N . LYS A 1 108 ? 8.251 -34.701 19.389 1.00 87.38 108 LYS A N 1
ATOM 849 C CA . LYS A 1 108 ? 8.495 -34.185 20.745 1.00 87.38 108 LYS A CA 1
ATOM 850 C C . LYS A 1 108 ? 7.209 -33.720 21.438 1.00 87.38 108 LYS A C 1
ATOM 852 O O . LYS A 1 108 ? 7.044 -33.949 22.635 1.00 87.38 108 LYS A O 1
ATOM 857 N N . LEU A 1 109 ? 6.290 -33.102 20.693 1.00 84.88 109 LEU A N 1
ATOM 858 C CA . LEU A 1 109 ? 4.975 -32.692 21.199 1.00 84.88 109 LEU A CA 1
ATOM 859 C C . LEU A 1 109 ? 4.116 -33.909 21.578 1.00 84.88 109 LEU A C 1
ATOM 861 O O . LEU A 1 109 ? 3.513 -33.931 22.651 1.00 84.88 109 LEU A O 1
ATOM 865 N N . GLN A 1 110 ? 4.142 -34.955 20.747 1.00 85.25 110 GLN A N 1
ATOM 866 C CA . GLN A 1 110 ? 3.403 -36.194 20.991 1.00 85.25 110 GLN A CA 1
ATOM 867 C C . GLN A 1 110 ? 3.954 -36.991 22.189 1.00 85.25 110 GLN A C 1
ATOM 869 O O . GLN A 1 110 ? 3.186 -37.567 22.962 1.00 85.25 110 GLN A O 1
ATOM 874 N N . GLU A 1 111 ? 5.276 -37.012 22.379 1.00 85.75 111 GLU A N 1
ATOM 875 C CA . GLU A 1 111 ? 5.917 -37.680 23.518 1.00 85.75 111 GLU A CA 1
ATOM 876 C C . GLU A 1 111 ? 5.628 -36.961 24.847 1.00 85.75 111 GLU A C 1
ATOM 878 O O . GLU A 1 111 ? 5.295 -37.612 25.841 1.00 85.75 111 GLU A O 1
ATOM 883 N N . ALA A 1 112 ? 5.643 -35.623 24.855 1.00 82.75 112 ALA A N 1
ATOM 884 C CA . ALA A 1 112 ? 5.298 -34.826 26.032 1.00 82.75 112 ALA A CA 1
ATOM 885 C C . ALA A 1 112 ? 3.832 -35.020 26.469 1.00 82.75 112 ALA A C 1
ATOM 887 O O . ALA A 1 112 ? 3.542 -35.112 27.667 1.00 82.75 112 ALA A O 1
ATOM 888 N N . GLU A 1 113 ? 2.905 -35.139 25.513 1.00 79.81 113 GLU A N 1
ATOM 889 C CA . GLU A 1 113 ? 1.497 -35.425 25.803 1.00 79.81 113 GLU A CA 1
ATOM 890 C C . GLU A 1 113 ? 1.333 -36.821 26.427 1.00 79.81 113 GLU A C 1
ATOM 892 O O . GLU A 1 113 ? 0.697 -36.963 27.478 1.00 79.81 113 GLU A O 1
ATOM 897 N N . GLN A 1 114 ? 1.996 -37.837 25.864 1.00 75.62 114 GLN A N 1
ATOM 898 C CA . GLN A 1 114 ? 1.979 -39.198 26.411 1.00 75.62 114 GLN A CA 1
ATOM 899 C C . GLN A 1 114 ? 2.623 -39.285 27.803 1.00 75.62 114 GLN A C 1
ATOM 901 O O . GLN A 1 114 ? 2.135 -40.028 28.661 1.00 75.62 114 GLN A O 1
ATOM 906 N N . GLU A 1 115 ? 3.685 -38.524 28.071 1.00 73.44 115 GLU A N 1
ATOM 907 C CA . GLU A 1 115 ? 4.318 -38.492 29.391 1.00 73.44 115 GLU A CA 1
ATOM 908 C C . GLU A 1 115 ? 3.432 -37.791 30.436 1.00 73.44 115 GLU A C 1
ATOM 910 O O . GLU A 1 115 ? 3.316 -38.260 31.575 1.00 73.44 115 GLU A O 1
ATOM 915 N N . SER A 1 116 ? 2.728 -36.721 30.049 1.00 68.25 116 SER A N 1
ATOM 916 C CA . SER A 1 116 ? 1.781 -36.022 30.928 1.00 68.25 116 SER A CA 1
ATOM 917 C C . SER A 1 116 ? 0.566 -36.890 31.293 1.00 68.25 116 SER A C 1
ATOM 919 O O . SER A 1 116 ? 0.170 -36.941 32.462 1.00 68.25 116 SER A O 1
ATOM 921 N N . ALA A 1 117 ? 0.057 -37.680 30.340 1.00 65.75 117 ALA A N 1
ATOM 922 C CA . ALA A 1 117 ? -1.013 -38.648 30.575 1.00 65.75 117 ALA A CA 1
ATOM 923 C C . ALA A 1 117 ? -0.568 -39.788 31.513 1.00 65.75 117 ALA A C 1
ATOM 925 O O . ALA A 1 117 ? -1.345 -40.259 32.346 1.00 65.75 117 ALA A O 1
ATOM 926 N N . ARG A 1 118 ? 0.706 -40.201 31.444 1.00 60.91 118 ARG A N 1
ATOM 927 C CA . ARG A 1 118 ? 1.277 -41.246 32.313 1.00 60.91 118 ARG A CA 1
ATOM 928 C C . ARG A 1 118 ? 1.630 -40.751 33.720 1.00 60.91 118 ARG A C 1
ATOM 930 O O . ARG A 1 118 ? 1.612 -41.546 34.659 1.00 60.91 118 ARG A O 1
ATOM 937 N N . ARG A 1 119 ? 1.910 -39.454 33.910 1.00 54.78 119 ARG A N 1
ATOM 938 C CA . ARG A 1 119 ? 2.158 -38.863 35.244 1.00 54.78 119 ARG A CA 1
ATOM 939 C C . ARG A 1 119 ? 0.883 -38.639 36.065 1.00 54.78 119 ARG A C 1
ATOM 941 O O . ARG A 1 119 ? 0.965 -38.624 37.293 1.00 54.78 119 ARG A O 1
ATOM 948 N N . SER A 1 120 ? -0.290 -38.545 35.431 1.00 53.12 120 SER A N 1
ATOM 949 C CA . SER A 1 120 ? -1.573 -38.331 36.124 1.00 53.12 120 SER A CA 1
ATOM 950 C C . SER A 1 120 ? -2.030 -39.519 36.991 1.00 53.12 120 SER A C 1
ATOM 952 O O . SER A 1 120 ? -2.794 -39.325 37.932 1.00 53.12 120 SER A O 1
ATOM 954 N N . THR A 1 121 ? -1.508 -40.732 36.778 1.00 53.75 121 THR A N 1
ATOM 955 C CA . THR A 1 121 ? -1.879 -41.911 37.587 1.00 53.75 121 THR A CA 1
ATOM 956 C C . THR A 1 121 ? -0.831 -42.314 38.635 1.00 53.75 121 THR A C 1
ATOM 958 O O . THR A 1 121 ? -1.043 -43.279 39.370 1.00 53.75 121 THR A O 1
ATOM 961 N N . ARG A 1 122 ? 0.280 -41.562 38.776 1.00 56.22 122 ARG A N 1
ATOM 962 C CA . ARG A 1 122 ? 1.358 -41.849 39.754 1.00 56.22 122 ARG A CA 1
ATOM 963 C C . ARG A 1 122 ? 1.686 -40.700 40.720 1.00 56.22 122 ARG A C 1
ATOM 965 O O . ARG A 1 122 ? 2.700 -40.756 41.409 1.00 56.22 122 ARG A O 1
ATOM 972 N N . SER A 1 123 ? 0.825 -39.689 40.837 1.00 50.50 123 SER A N 1
ATOM 973 C CA . SER A 1 123 ? 0.934 -38.665 41.886 1.00 50.50 123 SER A CA 1
ATOM 974 C C . SER A 1 123 ? -0.433 -38.402 42.506 1.00 50.50 123 SER A C 1
ATOM 976 O O . SER A 1 123 ? -1.239 -37.632 41.997 1.00 50.50 123 SER A O 1
ATOM 978 N N . GLY A 1 124 ? -0.718 -39.118 43.590 1.00 46.31 124 GLY A N 1
ATOM 979 C CA . GLY A 1 124 ? -2.007 -39.041 44.271 1.00 46.31 124 GLY A CA 1
ATOM 980 C C . GLY A 1 124 ? -2.102 -39.964 45.478 1.00 46.31 124 GLY A C 1
ATOM 981 O O . GLY A 1 124 ? -3.126 -40.603 45.689 1.00 46.31 124 GLY A O 1
ATOM 982 N N . ARG A 1 125 ? -1.030 -40.092 46.265 1.00 46.91 125 ARG A N 1
ATOM 983 C CA . ARG A 1 125 ? -1.097 -40.768 47.565 1.00 46.91 125 ARG A CA 1
ATOM 984 C C . ARG A 1 125 ? -0.184 -40.069 48.554 1.00 46.91 125 ARG A C 1
ATOM 986 O O . ARG A 1 125 ? 0.962 -40.459 48.695 1.00 46.91 125 ARG A O 1
ATOM 993 N N . ASN A 1 126 ? -0.717 -39.021 49.179 1.00 40.78 126 ASN A N 1
ATOM 994 C CA . ASN A 1 126 ? -0.399 -38.585 50.539 1.00 40.78 126 ASN A CA 1
ATOM 995 C C . ASN A 1 126 ? -1.386 -37.482 50.948 1.00 40.78 126 ASN A C 1
ATOM 997 O O . ASN A 1 126 ? -1.181 -36.320 50.626 1.00 40.78 126 ASN A O 1
ATOM 1001 N N . ASN A 1 127 ? -2.479 -37.859 51.621 1.00 38.59 127 ASN A N 1
ATOM 1002 C CA . ASN A 1 127 ? -2.843 -37.263 52.909 1.00 38.59 127 ASN A CA 1
ATOM 1003 C C . ASN A 1 127 ? -4.079 -37.937 53.536 1.00 38.59 127 ASN A C 1
ATOM 1005 O O . ASN A 1 127 ? -5.158 -38.001 52.959 1.00 38.59 127 ASN A O 1
ATOM 1009 N N . THR A 1 128 ? -3.825 -38.480 54.730 1.00 38.25 128 THR A N 1
ATOM 1010 C CA . THR A 1 128 ? -4.665 -38.458 55.937 1.00 38.25 128 THR A CA 1
ATOM 1011 C C . THR A 1 128 ? -6.153 -38.831 55.825 1.00 38.25 128 THR A C 1
ATOM 1013 O O . THR A 1 128 ? -7.032 -38.008 55.598 1.00 38.25 128 THR A O 1
ATOM 1016 N N . SER A 1 129 ? -6.473 -40.080 56.186 1.00 33.56 129 SER A N 1
ATOM 1017 C CA . SER A 1 129 ? -7.812 -40.444 56.670 1.00 33.56 129 SER A CA 1
ATOM 1018 C C . SER A 1 129 ? -7.742 -41.419 57.852 1.00 33.56 129 SER A C 1
ATOM 1020 O O . SER A 1 129 ? -7.478 -42.610 57.702 1.00 33.56 129 SER A O 1
ATOM 1022 N N . LYS A 1 130 ? -8.003 -40.905 59.062 1.00 33.97 130 LYS A N 1
ATOM 1023 C CA . LYS A 1 130 ? -8.607 -41.673 60.165 1.00 33.97 130 LYS A CA 1
ATOM 1024 C C . LYS A 1 130 ? -9.157 -40.713 61.221 1.00 33.97 130 LYS A C 1
ATOM 1026 O O . LYS A 1 130 ? -8.404 -40.101 61.965 1.00 33.97 130 LYS A O 1
ATOM 1031 N N . GLY A 1 131 ? -10.479 -40.575 61.262 1.00 31.83 131 GLY A N 1
ATOM 1032 C CA . GLY A 1 131 ? -11.158 -39.689 62.207 1.00 31.83 131 GLY A CA 1
ATOM 1033 C C . GLY A 1 131 ? -12.655 -39.588 61.943 1.00 31.83 131 GLY A C 1
ATOM 1034 O O . GLY A 1 131 ? -13.152 -38.576 61.475 1.00 31.83 131 GLY A O 1
ATOM 1035 N N . SER A 1 132 ? -13.376 -40.671 62.208 1.00 36.31 132 SER A N 1
ATOM 1036 C CA . SER A 1 132 ? -14.838 -40.744 62.213 1.00 36.31 132 SER A CA 1
ATOM 1037 C C . SER A 1 132 ? -15.473 -39.842 63.283 1.00 36.31 132 SER A C 1
ATOM 1039 O O . SER A 1 132 ? -15.097 -39.980 64.448 1.00 36.31 132 SER A O 1
ATOM 1041 N N . LYS A 1 133 ? -16.510 -39.055 62.938 1.00 33.72 133 LYS A N 1
ATOM 1042 C CA . LYS A 1 133 ? -17.780 -38.917 63.701 1.00 33.72 133 LYS A CA 1
ATOM 1043 C C . LYS A 1 133 ? -18.764 -37.909 63.061 1.00 33.72 133 LYS A C 1
ATOM 1045 O O . LYS A 1 133 ? -18.392 -36.782 62.784 1.00 33.72 133 LYS A O 1
ATOM 1050 N N . LYS A 1 134 ? -20.009 -38.394 62.876 1.00 35.94 134 LYS A N 1
ATOM 1051 C CA . LYS A 1 134 ? -21.374 -37.783 62.913 1.00 35.94 134 LYS A CA 1
ATOM 1052 C C . LYS A 1 134 ? -21.468 -36.235 62.874 1.00 35.94 134 LYS A C 1
ATOM 1054 O O . LYS A 1 134 ? -20.787 -35.590 63.649 1.00 35.94 134 LYS A O 1
ATOM 1059 N N . THR A 1 135 ? -22.380 -35.599 62.121 1.00 36.97 135 THR A N 1
ATOM 1060 C CA . THR A 1 135 ? -23.841 -35.515 62.394 1.00 36.97 135 THR A CA 1
ATOM 1061 C C . THR A 1 135 ? -24.672 -34.957 61.205 1.00 36.97 135 THR A C 1
ATOM 1063 O O . THR A 1 135 ? -24.151 -34.396 60.251 1.00 36.97 135 THR A O 1
ATOM 1066 N N . LYS A 1 136 ? -26.001 -35.158 61.285 1.00 40.91 136 LYS A N 1
ATOM 1067 C CA . LYS A 1 136 ? -27.095 -34.847 60.334 1.00 40.91 136 LYS A CA 1
ATOM 1068 C C . LYS A 1 136 ? -27.427 -33.344 60.168 1.00 40.91 136 LYS A C 1
ATOM 1070 O O . LYS A 1 136 ? -27.546 -32.665 61.177 1.00 40.91 136 LYS A O 1
ATOM 1075 N N . SER A 1 137 ? -27.842 -32.915 58.964 1.00 43.09 137 SER A N 1
ATOM 1076 C CA . SER A 1 137 ? -29.123 -32.203 58.654 1.00 43.09 137 SER A CA 1
ATOM 1077 C C . SER A 1 137 ? -29.201 -31.913 57.131 1.00 43.09 137 SER A C 1
ATOM 1079 O O . SER A 1 137 ? -28.226 -31.463 56.556 1.00 43.09 137 SER A O 1
ATOM 1081 N N . LYS A 1 138 ? -30.129 -32.490 56.349 1.00 41.16 138 LYS A N 1
ATOM 1082 C CA . LYS A 1 138 ? -31.544 -32.162 56.024 1.00 41.16 138 LYS A CA 1
ATOM 1083 C C . LYS A 1 138 ? -31.764 -30.944 55.090 1.00 41.16 138 LYS A C 1
ATOM 1085 O O . LYS A 1 138 ? -31.556 -29.818 55.515 1.00 41.16 138 LYS A O 1
ATOM 1090 N N . ARG A 1 139 ? -32.445 -31.236 53.954 1.00 37.31 139 ARG A N 1
ATOM 1091 C CA . ARG A 1 139 ? -33.182 -30.385 52.966 1.00 37.31 139 ARG A CA 1
ATOM 1092 C C . ARG A 1 139 ? -32.372 -29.995 51.716 1.00 37.31 139 ARG A C 1
ATOM 1094 O O . ARG A 1 139 ? -31.245 -29.570 51.859 1.00 37.31 139 ARG A O 1
ATOM 1101 N N . LYS A 1 140 ? -32.871 -30.071 50.475 1.00 37.94 140 LYS A N 1
ATOM 1102 C CA . LYS A 1 140 ? -34.140 -30.525 49.861 1.00 37.94 140 LYS A CA 1
ATOM 1103 C C . LYS A 1 140 ? -33.835 -30.752 48.361 1.00 37.94 140 LYS A C 1
ATOM 1105 O O . LYS A 1 140 ? -33.109 -29.951 47.785 1.00 37.94 140 LYS A O 1
ATOM 1110 N N . LYS A 1 141 ? -34.415 -31.786 47.739 1.00 42.41 141 LYS A N 1
ATOM 1111 C CA . LYS A 1 141 ? -34.476 -31.938 46.273 1.00 42.41 141 LYS A CA 1
ATOM 1112 C C . LYS A 1 141 ? -35.330 -30.828 45.649 1.00 42.41 141 LYS A C 1
ATOM 1114 O O . LYS A 1 141 ? -36.403 -30.534 46.182 1.00 42.41 141 LYS A O 1
ATOM 1119 N N . LYS A 1 142 ? -34.899 -30.307 44.501 1.00 33.50 142 LYS A N 1
ATOM 1120 C CA . LYS A 1 142 ? -35.797 -29.856 43.435 1.00 33.50 142 LYS A CA 1
ATOM 1121 C C . LYS A 1 142 ? -35.164 -30.218 42.093 1.00 33.50 142 LYS A C 1
ATOM 1123 O O . LYS A 1 142 ? -34.284 -29.519 41.609 1.00 33.50 142 LYS A O 1
ATOM 1128 N N . ASP A 1 1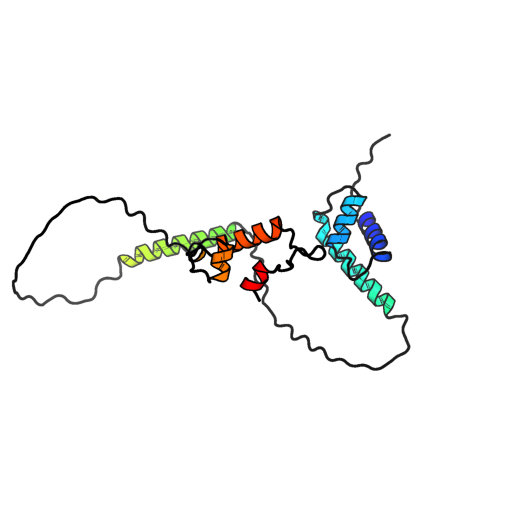43 ? -35.604 -31.354 41.573 1.00 43.22 143 ASP A N 1
ATOM 1129 C CA . ASP A 1 143 ? -35.482 -31.739 40.176 1.00 43.22 143 ASP A CA 1
ATOM 1130 C C . ASP A 1 143 ? -36.359 -30.790 39.333 1.00 43.22 143 ASP A C 1
ATOM 1132 O O . ASP A 1 143 ? -37.532 -30.581 39.658 1.00 43.22 143 ASP A O 1
ATOM 1136 N N . SER A 1 144 ? -35.798 -30.202 38.276 1.00 37.62 144 SER A N 1
ATOM 1137 C CA . SER A 1 144 ? -36.546 -29.863 37.061 1.00 37.62 144 SER A CA 1
ATOM 1138 C C . SER A 1 144 ? -35.614 -29.971 35.858 1.00 37.62 144 SER A C 1
ATOM 1140 O O . SER A 1 144 ? -34.811 -29.085 35.572 1.00 37.62 144 SER A O 1
ATOM 1142 N N . ASP A 1 145 ? -35.731 -31.133 35.239 1.00 40.25 145 ASP A N 1
ATOM 1143 C CA . ASP A 1 145 ? -35.497 -31.455 33.840 1.00 40.25 145 ASP A CA 1
ATOM 1144 C C . ASP A 1 145 ? -35.964 -30.334 32.888 1.00 40.25 145 ASP A C 1
ATOM 1146 O O . ASP A 1 145 ? -37.097 -29.873 33.025 1.00 40.25 145 ASP A O 1
ATOM 1150 N N . SER A 1 146 ? -35.090 -29.877 31.980 1.00 35.97 146 SER A N 1
ATOM 1151 C CA . SER A 1 146 ? -35.441 -29.384 30.635 1.00 35.97 146 SER A CA 1
ATOM 1152 C C . SER A 1 146 ? -34.175 -28.984 29.861 1.00 35.97 146 SER A C 1
ATOM 1154 O O . SER A 1 146 ? -33.599 -27.924 30.090 1.00 35.97 146 SER A O 1
ATOM 1156 N N . GLU A 1 147 ? -33.810 -29.856 28.924 1.00 35.50 147 GLU A N 1
ATOM 1157 C CA . GLU A 1 147 ? -33.117 -29.598 27.652 1.00 35.50 147 GLU A CA 1
ATOM 1158 C C . GLU A 1 147 ? -31.671 -29.080 27.672 1.00 35.50 147 GLU A C 1
ATOM 1160 O O . GLU A 1 147 ? -31.348 -27.895 27.632 1.00 35.50 147 GLU A O 1
ATOM 1165 N N . SER A 1 148 ? -30.782 -30.068 27.626 1.00 40.31 148 SER A N 1
ATOM 1166 C CA . SER A 1 148 ? -29.452 -30.015 27.040 1.00 40.31 148 SER A CA 1
ATOM 1167 C C . SER A 1 148 ? -29.512 -29.701 25.541 1.00 40.31 148 SER A C 1
ATOM 1169 O O . SER A 1 148 ? -29.751 -30.597 24.733 1.00 40.31 148 SER A O 1
ATOM 1171 N N . GLU A 1 149 ? -29.220 -28.454 25.179 1.00 44.94 149 GLU A N 1
ATOM 1172 C CA . GLU A 1 149 ? -28.637 -28.140 23.876 1.00 44.94 149 GLU A CA 1
ATOM 1173 C C . GLU A 1 149 ? -27.107 -28.183 23.978 1.00 44.94 149 GLU A C 1
ATOM 1175 O O . GLU A 1 149 ? -26.510 -27.616 24.895 1.00 44.94 149 GLU A O 1
ATOM 1180 N N . ASP A 1 150 ? -26.491 -28.896 23.035 1.00 45.56 150 ASP A N 1
ATOM 1181 C CA . ASP A 1 150 ? -25.055 -29.022 22.795 1.00 45.56 150 ASP A CA 1
ATOM 1182 C C . ASP A 1 150 ? -24.280 -27.701 22.996 1.00 45.56 150 ASP A C 1
ATOM 1184 O O . ASP A 1 150 ? -24.121 -26.893 22.073 1.00 45.56 150 ASP A O 1
ATOM 1188 N N . GLU A 1 151 ? -23.686 -27.503 24.180 1.00 47.75 151 GLU A N 1
ATOM 1189 C CA . GLU A 1 151 ? -22.570 -26.568 24.331 1.00 47.75 151 GLU A CA 1
ATOM 1190 C C . GLU A 1 151 ? -21.362 -27.145 23.582 1.00 47.75 151 GLU A C 1
ATOM 1192 O O . GLU A 1 151 ? -20.481 -27.807 24.137 1.00 47.75 151 GLU A O 1
ATOM 1197 N N . LYS A 1 152 ? -21.282 -26.832 22.284 1.00 61.09 152 LYS A N 1
ATOM 1198 C CA . LYS A 1 152 ? -19.988 -26.767 21.604 1.00 61.09 152 LYS A CA 1
ATOM 1199 C C . LYS A 1 152 ? -19.073 -25.890 22.464 1.00 61.09 152 LYS A C 1
ATOM 1201 O O . LYS A 1 152 ? -19.506 -24.811 22.879 1.00 61.09 152 LYS A O 1
ATOM 1206 N N . PRO A 1 153 ? -17.813 -26.291 22.710 1.00 53.59 153 PRO A N 1
ATOM 1207 C CA . PRO A 1 153 ? -16.891 -25.477 23.486 1.00 53.59 153 PRO A CA 1
ATOM 1208 C C . PRO A 1 153 ? -16.848 -24.087 22.855 1.00 53.59 153 PRO A C 1
ATOM 1210 O O . PRO A 1 153 ? -16.525 -23.963 21.669 1.00 53.59 153 PRO A O 1
ATOM 1213 N N . LYS A 1 154 ? -17.230 -23.056 23.624 1.00 64.56 154 LYS A N 1
ATOM 1214 C CA . LYS A 1 154 ? -17.178 -21.653 23.200 1.00 64.56 154 LYS A CA 1
ATOM 1215 C C . LYS A 1 154 ? -15.756 -21.380 22.730 1.00 64.56 154 LYS A C 1
ATOM 1217 O O . LYS A 1 154 ? -14.851 -21.175 23.541 1.00 64.56 154 LYS A O 1
ATOM 1222 N N . LYS A 1 155 ? -15.541 -21.437 21.410 1.00 67.38 155 LYS A N 1
ATOM 1223 C CA . LYS A 1 155 ? -14.276 -21.052 20.791 1.00 67.38 155 LYS A CA 1
ATOM 1224 C C . LYS A 1 155 ? -14.014 -19.644 21.284 1.00 67.38 155 LYS A C 1
ATOM 1226 O O . LYS A 1 155 ? -14.827 -18.753 21.054 1.00 67.38 155 LYS A O 1
ATOM 1231 N N . ARG A 1 156 ? -12.922 -19.475 22.026 1.00 68.06 156 ARG A N 1
ATOM 1232 C CA . ARG A 1 156 ? -12.502 -18.180 22.553 1.00 68.06 156 ARG A CA 1
ATOM 1233 C C . ARG A 1 156 ? -12.465 -17.217 21.369 1.00 68.06 156 ARG A C 1
ATOM 1235 O O . ARG A 1 156 ? -11.628 -17.377 20.485 1.00 68.06 156 ARG A O 1
ATOM 1242 N N . THR A 1 157 ? -13.404 -16.276 21.314 1.00 67.44 157 THR A N 1
ATOM 1243 C CA . THR A 1 157 ? -13.416 -15.235 20.290 1.00 67.44 157 THR A CA 1
ATOM 1244 C C . THR A 1 157 ? -12.127 -14.452 20.456 1.00 67.44 157 THR A C 1
ATOM 1246 O O . THR A 1 157 ? -11.893 -13.831 21.496 1.00 67.44 157 THR A O 1
ATOM 1249 N N . THR A 1 158 ? -11.242 -14.565 19.473 1.00 79.38 158 THR A N 1
ATOM 1250 C CA . THR A 1 158 ? -9.965 -13.859 19.472 1.00 79.38 158 THR A CA 1
ATOM 1251 C C . THR A 1 158 ? -10.238 -12.354 19.486 1.00 79.38 158 THR A C 1
ATOM 1253 O O . THR A 1 158 ? -11.234 -11.887 18.929 1.00 79.38 158 THR A O 1
ATOM 1256 N N . GLY A 1 159 ? -9.365 -11.570 20.126 1.00 84.50 159 GLY A N 1
ATOM 1257 C CA . GLY A 1 159 ? -9.567 -10.121 20.286 1.00 84.50 159 GLY A CA 1
ATOM 1258 C C . GLY A 1 159 ? -9.742 -9.351 18.968 1.00 84.50 159 GLY A C 1
ATOM 1259 O O . GLY A 1 159 ? -10.250 -8.239 18.973 1.00 84.50 159 GLY A O 1
ATOM 1260 N N . TYR A 1 160 ? -9.381 -9.955 17.835 1.00 86.25 160 TYR A N 1
ATOM 1261 C CA . TYR A 1 160 ? -9.547 -9.397 16.494 1.00 86.25 160 TYR A CA 1
ATOM 1262 C C . TYR A 1 160 ? -11.016 -9.258 16.044 1.00 86.25 160 TYR A C 1
ATOM 1264 O O . TYR A 1 160 ? -11.353 -8.326 15.310 1.00 86.25 160 TYR A O 1
ATOM 1272 N N . MET A 1 161 ? -11.893 -10.156 16.505 1.00 88.44 161 MET A N 1
ATOM 1273 C CA . MET A 1 161 ? -13.340 -10.122 16.239 1.00 88.44 161 MET A CA 1
ATOM 1274 C C . MET A 1 161 ? -14.119 -9.363 17.322 1.00 88.44 161 MET A C 1
ATOM 1276 O O . MET A 1 161 ? -15.346 -9.342 17.301 1.00 88.44 161 MET A O 1
ATOM 1280 N N . LYS A 1 162 ? -13.426 -8.765 18.297 1.00 89.50 162 LYS A N 1
ATOM 1281 C CA . LYS A 1 162 ? -14.067 -8.025 19.380 1.00 89.50 162 LYS A CA 1
ATOM 1282 C C . LYS A 1 162 ? -14.624 -6.706 18.841 1.00 89.50 162 LYS A C 1
ATOM 1284 O O . LYS A 1 162 ? -13.870 -5.910 18.281 1.00 89.50 162 LYS A O 1
ATOM 1289 N N . SER A 1 163 ? -15.917 -6.474 19.047 1.00 90.88 163 SER A N 1
ATOM 1290 C CA . SER A 1 163 ? -16.548 -5.178 18.792 1.00 90.88 163 SER A CA 1
ATOM 1291 C C . SER A 1 163 ? -15.991 -4.118 19.743 1.00 90.88 163 SER A C 1
ATOM 1293 O O . SER A 1 163 ? -15.752 -4.389 20.925 1.00 90.88 163 SER A O 1
ATOM 1295 N N . VAL A 1 164 ? -15.741 -2.923 19.215 1.00 91.81 164 VAL A N 1
ATOM 1296 C CA . VAL A 1 164 ? -15.218 -1.772 19.954 1.00 91.81 164 VAL A CA 1
ATOM 1297 C C . VAL A 1 164 ? -16.197 -0.613 19.788 1.00 91.81 164 VAL A C 1
ATOM 1299 O O . VAL A 1 164 ? -16.755 -0.425 18.708 1.00 91.81 164 VAL A O 1
ATOM 1302 N N . GLN A 1 165 ? -16.397 0.144 20.865 1.00 93.56 165 GLN A N 1
ATOM 1303 C CA . GLN A 1 165 ? -17.184 1.377 20.862 1.00 93.56 165 GLN A CA 1
ATOM 1304 C C . GLN A 1 165 ? -16.460 2.459 20.066 1.00 93.56 165 GLN A C 1
ATOM 1306 O O . GLN A 1 165 ? -15.254 2.657 20.245 1.00 93.56 165 GLN A O 1
ATOM 1311 N N . LEU A 1 166 ? -17.191 3.153 19.204 1.00 93.88 166 LEU A N 1
ATOM 1312 C CA . LEU A 1 166 ? -16.647 4.190 18.336 1.00 93.88 166 LEU A CA 1
ATOM 1313 C C . LEU A 1 166 ? -16.865 5.580 18.938 1.00 93.88 166 LEU A C 1
ATOM 1315 O O . LEU A 1 166 ? -17.835 5.808 19.656 1.00 93.88 166 LEU A O 1
ATOM 1319 N N . SER A 1 167 ? -15.944 6.506 18.661 1.00 93.12 167 SER A N 1
ATOM 1320 C CA . SER A 1 167 ? -16.142 7.926 18.973 1.00 93.12 167 SER A CA 1
ATOM 1321 C C . SER A 1 167 ? -17.263 8.507 18.110 1.00 93.12 167 SER A C 1
ATOM 1323 O O . SER A 1 167 ? -17.538 7.983 17.032 1.00 93.12 167 SER A O 1
ATOM 1325 N N . GLU A 1 168 ? -17.889 9.598 18.556 1.00 91.56 168 GLU A N 1
ATOM 1326 C CA . GLU A 1 168 ? -19.021 10.226 17.856 1.00 91.56 168 GLU A CA 1
ATOM 1327 C C . GLU A 1 168 ? -18.698 10.554 16.388 1.00 91.56 168 GLU A C 1
ATOM 1329 O O . GLU A 1 168 ? -19.475 10.211 15.497 1.00 91.56 168 GLU A O 1
ATOM 1334 N N . ASP A 1 169 ? -17.516 11.116 16.113 1.00 92.06 169 ASP A N 1
ATOM 1335 C CA . ASP A 1 169 ? -17.086 11.468 14.752 1.00 92.06 169 ASP A CA 1
ATOM 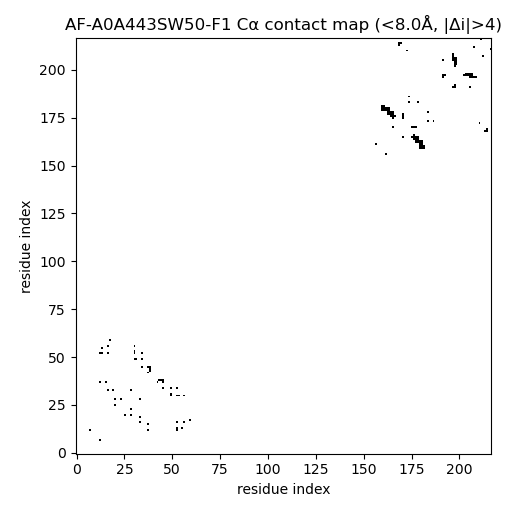1336 C C . ASP A 1 169 ? -16.897 10.240 13.852 1.00 92.06 169 ASP A C 1
ATOM 1338 O O . ASP A 1 169 ? -17.288 10.230 12.682 1.00 92.06 169 ASP A O 1
ATOM 1342 N N . LEU A 1 170 ? -16.326 9.167 14.404 1.00 92.00 170 LEU A N 1
ATOM 1343 C CA . LEU A 1 170 ? -16.088 7.931 13.663 1.00 92.00 170 LEU A CA 1
ATOM 1344 C C . LEU A 1 170 ? -17.397 7.151 13.469 1.00 92.00 170 LEU A C 1
ATOM 1346 O O . LEU A 1 170 ? -17.626 6.586 12.399 1.00 92.00 170 LEU A O 1
ATOM 1350 N N . ALA A 1 171 ? -18.290 7.172 14.459 1.00 93.12 171 ALA A N 1
ATOM 1351 C CA . ALA A 1 171 ? -19.629 6.606 14.362 1.00 93.12 171 ALA A CA 1
ATOM 1352 C C . ALA A 1 171 ? -20.475 7.337 13.308 1.00 93.12 171 ALA A C 1
ATOM 1354 O O . ALA A 1 171 ? -21.166 6.683 12.531 1.00 93.12 171 ALA A O 1
ATOM 1355 N N . ALA A 1 172 ? -20.374 8.668 13.211 1.00 91.75 172 ALA A N 1
ATOM 1356 C CA . ALA A 1 172 ? -21.047 9.450 12.173 1.00 91.75 172 ALA A CA 1
ATOM 1357 C C . ALA A 1 172 ? -20.555 9.097 10.758 1.00 91.75 172 ALA A C 1
ATOM 1359 O O . ALA A 1 172 ? -21.344 9.080 9.815 1.00 91.75 172 ALA A O 1
ATOM 1360 N N . PHE A 1 173 ? -19.267 8.781 10.611 1.00 91.88 173 PHE A N 1
ATOM 1361 C CA . PHE A 1 173 ? -18.685 8.359 9.338 1.00 91.88 173 PHE A CA 1
ATOM 1362 C C . PHE A 1 173 ? -19.085 6.931 8.939 1.00 91.88 173 PHE A C 1
ATOM 1364 O O . PHE A 1 173 ? -19.412 6.677 7.780 1.00 91.88 173 PHE A O 1
ATOM 1371 N N . VAL A 1 174 ? -19.064 5.983 9.883 1.00 91.31 174 VAL A N 1
ATOM 1372 C CA . VAL A 1 174 ? -19.358 4.568 9.589 1.00 91.31 174 VAL A CA 1
ATOM 1373 C C . VAL A 1 174 ? -20.864 4.259 9.620 1.00 91.31 174 VAL A C 1
ATOM 1375 O O . VAL A 1 174 ? -21.307 3.329 8.943 1.00 91.31 174 VAL A O 1
ATOM 1378 N N . GLY A 1 175 ? -21.649 5.049 10.355 1.00 90.00 175 GLY A N 1
ATOM 1379 C CA . GLY A 1 175 ? -23.093 4.879 10.550 1.00 90.00 175 GLY A CA 1
ATOM 1380 C C . GLY A 1 175 ? -23.475 3.874 11.642 1.00 90.00 175 GLY A C 1
ATOM 1381 O O . GLY A 1 175 ? -24.645 3.523 11.765 1.00 90.00 175 GLY A O 1
ATOM 1382 N N . GLU A 1 176 ? -22.509 3.397 12.427 1.00 90.44 176 GLU A N 1
ATOM 1383 C CA . GLU A 1 176 ? -22.698 2.386 13.471 1.00 90.44 176 GLU A CA 1
ATOM 1384 C C . GLU A 1 176 ? -21.978 2.813 14.756 1.00 90.44 176 GLU A C 1
ATOM 1386 O O . GLU A 1 176 ? -20.940 3.468 14.699 1.00 90.44 176 GLU A O 1
ATOM 1391 N N . SER A 1 177 ? -22.518 2.435 15.920 1.00 90.00 177 SER A N 1
ATOM 1392 C CA . SER A 1 177 ? -21.932 2.779 17.229 1.00 90.00 177 SER A CA 1
ATOM 1393 C C . SER A 1 177 ? -20.837 1.802 17.669 1.00 90.00 177 SER A C 1
ATOM 13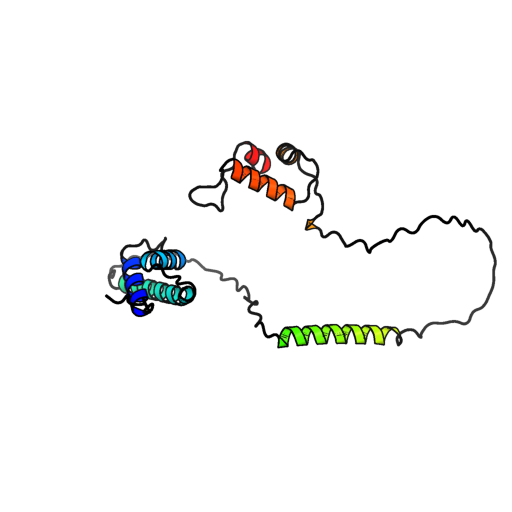95 O O . SER A 1 177 ? -19.928 2.172 18.411 1.00 90.00 177 SER A O 1
ATOM 1397 N N . GLU A 1 178 ? -20.920 0.546 17.225 1.00 92.69 178 GLU A N 1
ATOM 1398 C CA . GLU A 1 178 ? -20.046 -0.539 17.668 1.00 92.69 178 GLU A CA 1
ATOM 1399 C C . GLU A 1 178 ? -19.666 -1.438 16.503 1.00 92.69 178 GLU A C 1
ATOM 1401 O O . GLU A 1 178 ? -20.513 -2.120 15.931 1.00 92.69 178 GLU A O 1
ATOM 1406 N N . LEU A 1 179 ? -18.373 -1.503 16.193 1.00 92.38 179 LEU A N 1
ATOM 1407 C CA . LEU A 1 179 ? -17.856 -2.379 15.147 1.00 92.38 179 LEU A CA 1
ATOM 1408 C C . LEU A 1 179 ? -16.501 -2.960 15.542 1.00 92.38 179 LEU A C 1
ATOM 1410 O O . LEU A 1 179 ? -15.759 -2.370 16.333 1.00 92.38 179 LEU A O 1
ATOM 1414 N N . PRO A 1 180 ? -16.125 -4.124 14.994 1.00 94.50 180 PRO A N 1
ATOM 1415 C CA . PRO A 1 180 ? -14.794 -4.647 15.206 1.00 94.50 180 PRO A CA 1
ATOM 1416 C C . PRO A 1 180 ? -13.762 -3.846 14.399 1.00 94.50 180 PRO A C 1
ATOM 1418 O O . PRO A 1 180 ? -14.030 -3.368 13.292 1.00 94.50 180 PRO A O 1
ATOM 1421 N N . ARG A 1 181 ? -12.536 -3.749 14.933 1.00 92.88 181 ARG A N 1
ATOM 1422 C CA . ARG A 1 181 ? -11.444 -2.917 14.381 1.00 92.88 181 ARG A CA 1
ATOM 1423 C C . ARG A 1 181 ? -11.220 -3.106 12.877 1.00 92.88 181 ARG A C 1
ATOM 1425 O O . ARG A 1 181 ? -10.990 -2.142 12.154 1.00 92.88 181 ARG A O 1
ATOM 1432 N N . HIS A 1 182 ? -11.287 -4.346 12.402 1.00 93.88 182 HIS A N 1
ATOM 1433 C CA . HIS A 1 182 ? -11.047 -4.682 11.001 1.00 93.88 182 HIS A CA 1
ATOM 1434 C C . HIS A 1 182 ? -12.135 -4.153 10.053 1.00 93.88 182 HIS A C 1
ATOM 1436 O O . HIS A 1 18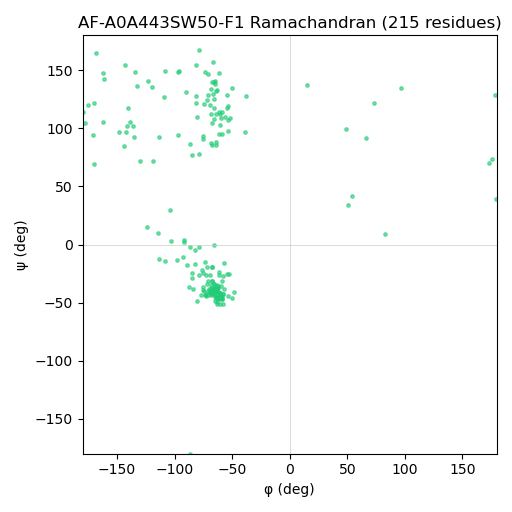2 ? -11.818 -3.736 8.941 1.00 93.88 182 HIS A O 1
ATOM 1442 N N . ALA A 1 183 ? -13.398 -4.122 10.489 1.00 94.00 183 ALA A N 1
ATOM 1443 C C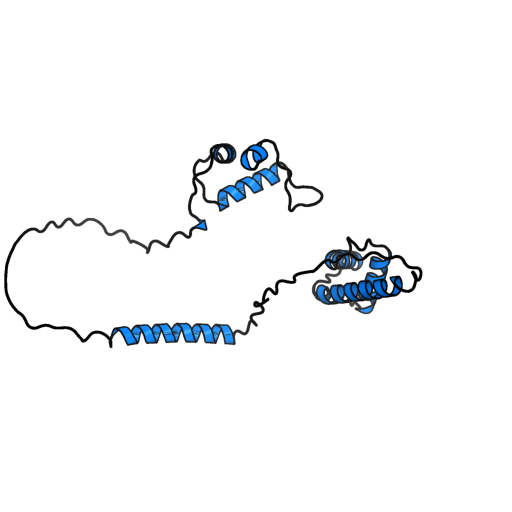A . ALA A 1 183 ? -14.503 -3.601 9.689 1.00 94.00 183 ALA A CA 1
ATOM 1444 C C . ALA A 1 183 ? -14.392 -2.081 9.507 1.00 94.00 183 ALA A C 1
ATOM 1446 O O . ALA A 1 183 ? -14.588 -1.581 8.401 1.00 94.00 183 ALA A O 1
ATOM 1447 N N . ILE A 1 184 ? -13.989 -1.368 10.563 1.00 94.00 184 ILE A N 1
ATOM 1448 C CA . ILE A 1 184 ? -13.759 0.084 10.533 1.00 94.00 184 ILE A CA 1
ATOM 1449 C C . ILE A 1 184 ? -12.663 0.427 9.525 1.00 94.00 184 ILE A C 1
ATOM 1451 O O . ILE A 1 184 ? -12.870 1.241 8.630 1.00 94.00 184 ILE A O 1
ATOM 1455 N N . ILE A 1 185 ? -11.516 -0.252 9.623 1.00 93.56 185 ILE A N 1
ATOM 1456 C CA . ILE A 1 185 ? -10.387 -0.050 8.707 1.00 93.56 185 ILE A CA 1
ATOM 1457 C C . ILE A 1 185 ? -10.816 -0.299 7.255 1.00 93.56 185 ILE A C 1
ATOM 1459 O O . ILE A 1 185 ? -10.484 0.486 6.369 1.00 93.56 185 ILE A O 1
ATOM 1463 N N . LYS A 1 186 ? -11.600 -1.356 7.005 1.00 94.88 186 LYS A N 1
ATOM 1464 C CA . LYS A 1 186 ? -12.117 -1.662 5.666 1.00 94.88 186 LYS A CA 1
ATOM 1465 C C . LYS A 1 186 ? -12.993 -0.531 5.115 1.00 94.88 186 LYS A C 1
ATOM 1467 O O . LYS A 1 186 ? -12.791 -0.120 3.979 1.00 94.88 186 LYS A O 1
ATOM 1472 N N . LYS A 1 187 ? -13.912 0.006 5.925 1.00 94.06 187 LYS A N 1
ATOM 1473 C CA . LYS A 1 187 ? -14.783 1.131 5.540 1.00 94.06 187 LYS A CA 1
ATOM 1474 C C . LYS A 1 187 ? -13.980 2.388 5.196 1.00 94.06 187 LYS A C 1
ATOM 1476 O O . LYS A 1 187 ? -14.273 3.029 4.193 1.00 94.06 187 LYS A O 1
ATOM 1481 N N . VAL A 1 188 ? -12.942 2.702 5.976 1.00 93.62 188 VAL A N 1
ATOM 1482 C CA . VAL A 1 188 ? -12.043 3.835 5.692 1.00 93.62 188 VAL A CA 1
ATOM 1483 C C . VAL A 1 188 ? -11.305 3.626 4.367 1.00 93.62 188 VAL A C 1
ATOM 1485 O O . VAL A 1 188 ? -11.274 4.534 3.541 1.00 93.62 188 VAL A O 1
ATOM 1488 N N . TYR A 1 189 ? -10.765 2.430 4.110 1.00 93.81 189 TYR A N 1
ATOM 1489 C CA . TYR A 1 189 ? -10.108 2.136 2.831 1.00 93.81 189 TYR A CA 1
ATOM 1490 C C . TYR A 1 189 ? -11.061 2.216 1.636 1.00 93.81 189 TYR A C 1
ATOM 1492 O O . TYR A 1 189 ? -10.697 2.782 0.604 1.00 93.81 189 TYR A O 1
ATOM 1500 N N . ASP A 1 190 ? -12.273 1.676 1.772 1.00 95.12 190 ASP A N 1
ATOM 1501 C CA . ASP A 1 190 ? -13.290 1.731 0.722 1.00 95.12 190 ASP A CA 1
ATOM 1502 C C . ASP A 1 190 ? -13.651 3.191 0.399 1.00 95.12 190 ASP A C 1
ATOM 1504 O O . ASP A 1 190 ? -13.707 3.557 -0.775 1.00 95.12 190 ASP A O 1
ATOM 1508 N N . TYR A 1 191 ? -13.793 4.044 1.418 1.00 94.56 191 TYR A N 1
ATOM 1509 C CA . TYR A 1 191 ? -14.046 5.478 1.256 1.00 94.56 191 TYR A CA 1
ATOM 1510 C C . TYR A 1 191 ? -12.897 6.211 0.552 1.00 94.56 191 TYR A C 1
ATOM 1512 O O . TYR A 1 191 ? -13.109 6.891 -0.453 1.00 94.56 191 TYR A O 1
ATOM 1520 N N . VAL A 1 192 ? -11.659 6.023 1.026 1.00 94.31 192 VAL A N 1
ATOM 1521 C CA . VAL A 1 192 ? -10.457 6.632 0.428 1.00 94.31 192 VAL A CA 1
ATOM 1522 C C . VAL A 1 192 ? -10.324 6.237 -1.046 1.00 94.31 192 VAL A C 1
ATOM 1524 O O . VAL A 1 192 ? -9.962 7.064 -1.884 1.00 94.31 192 VAL A O 1
ATOM 1527 N N . LYS A 1 193 ? -10.662 4.987 -1.385 1.00 93.38 193 LYS A N 1
ATOM 1528 C CA . LYS A 1 193 ? -10.624 4.487 -2.761 1.00 93.38 193 LYS A CA 1
ATOM 1529 C C . LYS A 1 193 ? -11.750 5.049 -3.628 1.00 93.38 193 LYS A C 1
ATOM 1531 O O . LYS A 1 193 ? -11.482 5.429 -4.762 1.00 93.38 193 LYS A O 1
ATOM 1536 N N . GLN A 1 194 ? -12.983 5.104 -3.124 1.00 94.88 194 GLN A N 1
ATOM 1537 C CA . GLN A 1 194 ? -14.138 5.637 -3.863 1.00 94.88 194 GLN A CA 1
ATOM 1538 C C . GLN A 1 194 ? -13.967 7.118 -4.205 1.00 94.88 194 GLN A C 1
ATOM 1540 O O . GLN A 1 194 ? -14.297 7.537 -5.313 1.00 94.88 194 GLN A O 1
ATOM 1545 N N . ASN A 1 195 ? -13.376 7.881 -3.289 1.00 93.94 195 ASN A N 1
ATOM 1546 C CA . ASN A 1 195 ? -13.165 9.313 -3.464 1.00 93.94 195 ASN A CA 1
ATOM 1547 C C . ASN A 1 195 ? -11.796 9.655 -4.087 1.00 93.94 195 ASN A C 1
ATOM 1549 O O . ASN A 1 195 ? -11.496 10.826 -4.293 1.00 93.94 195 ASN A O 1
ATOM 1553 N N . ASN A 1 196 ? -10.982 8.649 -4.438 1.00 92.44 196 ASN A N 1
ATOM 1554 C CA . ASN A 1 196 ? -9.647 8.804 -5.031 1.00 92.44 196 ASN A CA 1
ATOM 1555 C C . ASN A 1 196 ? -8.697 9.698 -4.206 1.00 92.44 196 ASN A C 1
ATOM 1557 O O . ASN A 1 196 ? -7.947 10.491 -4.766 1.00 92.44 196 ASN A O 1
ATOM 1561 N N . LEU A 1 197 ? -8.698 9.545 -2.876 1.00 94.00 197 LEU A N 1
ATOM 1562 C CA . LEU A 1 197 ? -7.876 10.352 -1.956 1.00 94.00 197 LEU A CA 1
ATOM 1563 C C . LEU A 1 197 ? -6.407 9.910 -1.895 1.00 94.00 197 LEU A C 1
ATOM 1565 O O . LEU A 1 197 ? -5.621 10.512 -1.170 1.00 94.00 197 LEU A O 1
ATOM 1569 N N . TYR A 1 198 ? -6.007 8.858 -2.606 1.00 94.62 198 TYR A N 1
ATOM 1570 C CA . TYR A 1 198 ? -4.608 8.431 -2.622 1.00 94.62 198 TYR A CA 1
ATOM 1571 C C . TYR A 1 198 ? -3.711 9.472 -3.291 1.00 94.62 198 TYR A C 1
ATOM 1573 O O . TYR A 1 198 ? -4.056 10.017 -4.340 1.00 94.62 198 TYR A O 1
ATOM 1581 N N . ASP A 1 199 ? -2.528 9.694 -2.722 1.00 93.81 199 ASP A N 1
ATOM 1582 C CA . ASP A 1 199 ? -1.539 10.574 -3.336 1.00 93.81 199 ASP A CA 1
ATOM 1583 C C . ASP A 1 199 ? -1.052 9.958 -4.671 1.00 93.81 199 ASP A C 1
ATOM 1585 O O . ASP A 1 199 ? -0.597 8.804 -4.695 1.00 93.81 199 ASP A O 1
ATOM 1589 N N . PRO A 1 200 ? -1.139 10.691 -5.803 1.00 90.62 200 PRO A N 1
ATOM 1590 C CA . PRO A 1 200 ? -0.687 10.204 -7.106 1.00 90.62 200 PRO A CA 1
ATOM 1591 C C . PRO A 1 200 ? 0.813 9.894 -7.149 1.00 90.62 200 PRO A C 1
ATOM 1593 O O . PRO A 1 200 ? 1.235 9.058 -7.949 1.00 90.62 200 PRO A O 1
ATOM 1596 N N . LYS A 1 201 ? 1.619 10.544 -6.300 1.00 91.69 201 LYS A N 1
ATOM 1597 C CA . LYS A 1 201 ? 3.065 10.318 -6.214 1.00 91.69 201 LYS A CA 1
ATOM 1598 C C . LYS A 1 201 ? 3.395 9.125 -5.322 1.00 91.69 201 LYS A C 1
ATOM 1600 O O . LYS A 1 201 ? 4.292 8.353 -5.655 1.00 91.69 201 LYS A O 1
ATOM 1605 N N . ASN A 1 202 ? 2.660 8.937 -4.224 1.00 90.62 202 ASN A N 1
ATOM 1606 C CA . ASN A 1 202 ? 2.866 7.817 -3.311 1.00 90.62 202 ASN A CA 1
ATOM 1607 C C . ASN A 1 202 ? 1.549 7.231 -2.772 1.00 90.62 202 ASN A C 1
ATOM 1609 O O . ASN A 1 202 ? 0.984 7.702 -1.791 1.00 90.62 202 ASN A O 1
ATOM 1613 N N . LYS A 1 203 ? 1.136 6.089 -3.335 1.00 88.88 203 LYS A N 1
ATOM 1614 C CA . LYS A 1 203 ? -0.091 5.358 -2.958 1.00 88.88 203 LYS A CA 1
ATOM 1615 C C . LYS A 1 203 ? -0.091 4.774 -1.537 1.00 88.88 203 LYS A C 1
ATOM 1617 O O . LYS A 1 203 ? -1.058 4.122 -1.153 1.00 88.88 203 LYS A O 1
ATOM 1622 N N . GLN A 1 204 ? 0.988 4.949 -0.777 1.00 90.81 204 GLN A N 1
ATOM 1623 C CA . GLN A 1 204 ? 1.021 4.629 0.651 1.00 90.81 204 GLN A CA 1
ATOM 1624 C C . GLN A 1 204 ? 0.284 5.679 1.492 1.00 90.81 204 GLN A C 1
ATOM 1626 O O . GLN A 1 204 ? -0.194 5.347 2.575 1.00 90.81 204 GLN A O 1
ATOM 1631 N N . PHE A 1 205 ? 0.161 6.912 0.991 1.00 92.31 205 PHE A N 1
ATOM 1632 C CA . PHE A 1 205 ? -0.489 8.019 1.685 1.00 92.31 205 PHE A CA 1
ATOM 1633 C C . PHE A 1 205 ? -1.839 8.370 1.054 1.00 92.31 205 PHE A C 1
ATOM 1635 O O . PHE A 1 205 ? -2.055 8.209 -0.151 1.00 92.31 205 PHE A O 1
ATOM 1642 N N . ALA A 1 206 ? -2.749 8.858 1.895 1.00 92.19 206 ALA A N 1
ATOM 1643 C CA . ALA A 1 206 ? -4.027 9.418 1.490 1.00 92.19 206 ALA A CA 1
ATOM 1644 C C . ALA A 1 206 ? -4.107 10.876 1.950 1.00 92.19 206 ALA A C 1
ATOM 1646 O O . ALA A 1 206 ? -3.746 11.198 3.082 1.00 92.19 206 ALA A O 1
ATOM 1647 N N . ILE A 1 207 ? -4.573 11.746 1.065 1.00 92.25 207 ILE A N 1
ATOM 1648 C CA . ILE A 1 207 ? -4.831 13.154 1.337 1.00 92.25 207 ILE A CA 1
ATOM 1649 C C . ILE A 1 207 ? -6.182 13.225 2.048 1.00 92.25 207 ILE A C 1
ATOM 1651 O O . ILE A 1 207 ? -7.213 12.939 1.444 1.00 92.25 207 ILE A O 1
ATOM 1655 N N . CYS A 1 208 ? -6.173 13.559 3.340 1.00 92.12 208 CYS A N 1
ATOM 1656 C CA . CYS A 1 208 ? -7.392 13.639 4.140 1.00 92.12 208 CYS A CA 1
ATOM 1657 C C . CYS A 1 208 ? -8.315 14.746 3.622 1.00 92.12 208 CYS A C 1
ATOM 1659 O O . CYS A 1 208 ? -7.896 15.886 3.422 1.00 92.12 208 CYS A O 1
ATOM 1661 N N . ASP A 1 209 ? -9.588 14.409 3.451 1.00 92.12 209 ASP A N 1
ATOM 1662 C CA . ASP A 1 209 ? -10.644 15.381 3.207 1.00 92.12 209 ASP A CA 1
ATOM 1663 C C . ASP A 1 209 ? -11.200 15.933 4.528 1.00 92.12 209 ASP A C 1
ATOM 1665 O O . ASP A 1 209 ? -10.793 15.536 5.617 1.00 92.12 209 ASP A O 1
ATOM 1669 N N . ASN A 1 210 ? -12.179 16.836 4.446 1.00 91.00 210 ASN A N 1
ATOM 1670 C CA . ASN A 1 210 ? -12.786 17.446 5.631 1.00 91.00 210 ASN A CA 1
ATOM 1671 C C . ASN A 1 210 ? -13.469 16.431 6.570 1.00 91.00 210 ASN A C 1
ATOM 1673 O O . ASN A 1 210 ? -13.654 16.737 7.745 1.00 91.00 210 ASN A O 1
ATOM 1677 N N . GLN A 1 211 ? -13.890 15.260 6.075 1.00 88.94 211 GLN A N 1
ATOM 1678 C CA . GLN A 1 211 ? -14.522 14.229 6.904 1.00 88.94 211 GLN A CA 1
ATOM 1679 C C . GLN A 1 211 ? -13.479 13.412 7.664 1.00 88.94 211 GLN A C 1
ATOM 1681 O O . GLN A 1 211 ? -13.598 13.257 8.875 1.00 88.94 211 GLN A O 1
ATOM 1686 N N . LEU A 1 212 ? -12.436 12.942 6.976 1.00 91.00 212 LEU A N 1
ATOM 1687 C CA . LEU A 1 212 ? -11.331 12.221 7.601 1.00 91.00 212 LEU A CA 1
ATOM 1688 C C . LEU A 1 212 ? -10.509 13.133 8.511 1.00 91.00 212 LEU A C 1
ATOM 1690 O O . LEU A 1 212 ? -10.012 12.666 9.532 1.00 91.00 212 LEU A O 1
ATOM 1694 N N . LEU A 1 213 ? -10.412 14.428 8.190 1.00 91.50 213 LEU A N 1
ATOM 1695 C CA . LEU A 1 213 ? -9.753 15.404 9.050 1.00 91.50 213 LEU A CA 1
ATOM 1696 C C . LEU A 1 213 ? -10.418 15.445 10.427 1.00 91.50 213 LEU A C 1
ATOM 1698 O O . LEU A 1 213 ? -9.717 15.273 11.403 1.00 91.50 213 LEU A O 1
ATOM 1702 N N . LYS A 1 214 ? -11.755 15.506 10.517 1.00 91.38 214 LYS A N 1
ATOM 1703 C CA . LYS A 1 214 ? -12.467 15.485 11.813 1.00 91.38 214 LYS A CA 1
ATOM 1704 C C . LYS A 1 214 ? -12.172 14.251 12.673 1.00 91.38 214 LYS A C 1
ATOM 1706 O O . LYS A 1 214 ? -12.321 14.306 13.884 1.00 91.38 214 LYS A O 1
ATOM 1711 N N . ILE A 1 215 ? -11.810 13.129 12.050 1.00 90.81 215 ILE A N 1
ATOM 1712 C CA . ILE A 1 215 ? -11.544 11.866 12.749 1.00 90.81 215 ILE A CA 1
ATOM 1713 C C . ILE A 1 215 ? -10.079 11.782 13.200 1.00 90.81 215 ILE A C 1
ATOM 1715 O O . ILE A 1 215 ? -9.793 11.212 14.252 1.00 90.81 215 ILE A O 1
ATOM 1719 N N . PHE A 1 216 ? -9.148 12.302 12.395 1.00 89.31 216 PHE A N 1
ATOM 1720 C CA . PHE A 1 216 ? -7.706 12.131 12.598 1.00 89.31 216 PHE A CA 1
ATOM 1721 C C . PHE A 1 216 ? -6.960 13.393 13.065 1.00 89.31 216 PHE A C 1
ATOM 1723 O O . PHE A 1 216 ? -5.807 13.252 13.476 1.00 89.31 216 PHE A O 1
ATOM 1730 N N . GLY A 1 217 ? -7.554 14.590 12.982 1.00 79.31 217 GLY A N 1
ATOM 1731 C CA . GLY A 1 217 ? -6.859 15.877 13.114 1.00 79.31 217 GLY A CA 1
ATOM 1732 C C . GLY A 1 217 ? -7.664 16.988 13.772 1.00 79.31 217 GLY A C 1
ATOM 1733 O O . GLY A 1 217 ? -8.870 17.130 13.476 1.00 79.31 217 GLY A O 1
#

Organism: NCBI:txid299467

Sequence (217 aa):
MAAARSEVNLTEIEQRIKEILKDANLETTTAKTVRKQLEIELNVDLIDYKKKIGSIIERIINENEEESISNTADGDDGSVDIKSNVEKYPNESSEEFSEEADEKLARKLQEAEQESARRSTRSGRNNTSKGSKKTKSKRKKKDSDSESEDEKPKKRTTGYMKSVQLSEDLAAFVGESELPRHAIIKKVYDYVKQNNLYDPKNKQFAICDNQLLKIFG